Protein AF-A0A956FGB4-F1 (afdb_monomer_lite)

Secondary structure (DSSP, 8-state):
--------------S-SSSS----TT---S--S----------S-PPPPP---------PPP--S---PPPHHHHHHHHHHHTPPPP-GGGS-HHHHHHHB-TTS-B------SS-TT-HHHHHHHHHHHHHT-SSTTT----SHHHHHHHHHHHHHHHHHHHHHHHHHHHHHHHHHHH--HHHHHHHHHHHHHHHHHHHHHHHHTT----TTTTTHHHHHHHHHHHHHHHHHHHHHHS-SSHHHHHHHHHHHHHHHHHHHHHHHHHHHGGGG-S-HHHHHHHHHHHHHHHHHHHHHHHHHHHHHHHHHHHHH--

Foldseek 3Di:
DDDDDDDDDDDDDDPPPPPPDPDDPPPDDDDPPDDDDDDPDDPDPDDPDPPPDDPDPDPPDPDPDDDPDQDPVNVVVVVVVVVDDDDDPVNDDPVVCPVQADPVGDGDDDDDDPDDLQPLVVLLVVLVVVVVVDPDCVVDDDDDSSVVQNVLVVVCVVCLVVLLVVLLVVLLVVLCVVVVDPVLSVLLVVLLVVLLVVLVVVCVVVVPDDHSQASVCSSVLSVLLSVLSSQLSVQLVVFPLDP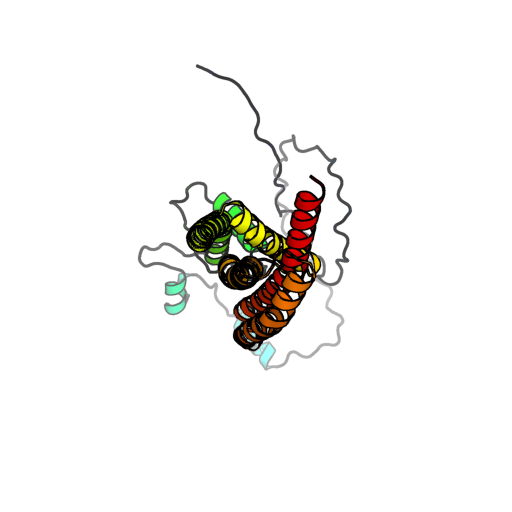VSNVVSCVVCVVVLVVVLVVVLVVLCVQCPDPDPSSVSNSVSSNSSSVSSNVSSSPVSSVVSNVVSVVVVVD

Radius of gyration: 32.83 Å; chains: 1; bounding box: 73×73×95 Å

Structure (mmCIF, N/CA/C/O backbone):
data_AF-A0A956FGB4-F1
#
_entry.id   AF-A0A956FGB4-F1
#
loop_
_atom_site.group_PDB
_atom_site.id
_atom_site.type_symbol
_atom_site.label_atom_id
_atom_site.label_alt_id
_atom_site.label_comp_id
_atom_site.label_asym_id
_atom_site.label_entity_id
_atom_site.label_seq_id
_atom_site.pdbx_PDB_ins_code
_atom_site.Cartn_x
_atom_site.Cartn_y
_atom_site.Cartn_z
_atom_site.occupancy
_atom_site.B_iso_or_equiv
_atom_site.auth_seq_id
_atom_site.auth_comp_id
_atom_site.auth_asym_id
_atom_site.auth_atom_id
_atom_site.pdbx_PDB_model_num
ATOM 1 N N . THR A 1 1 ? 25.769 47.135 -11.298 1.00 28.16 1 THR A N 1
ATOM 2 C CA . THR A 1 1 ? 27.106 47.177 -10.660 1.00 28.16 1 THR A CA 1
ATOM 3 C C . THR A 1 1 ? 26.947 46.842 -9.188 1.00 28.16 1 THR A C 1
ATOM 5 O O . THR A 1 1 ? 25.985 47.306 -8.594 1.00 28.16 1 THR A O 1
ATOM 8 N N . PRO A 1 2 ? 27.775 45.944 -8.640 1.00 39.72 2 PRO A N 1
ATOM 9 C CA . PRO A 1 2 ? 27.442 44.515 -8.645 1.00 39.72 2 PRO A CA 1
ATOM 10 C C . PRO A 1 2 ? 27.430 43.874 -7.245 1.00 39.72 2 PRO A C 1
ATOM 12 O O . PRO A 1 2 ? 28.136 44.317 -6.343 1.00 39.72 2 PRO A O 1
ATOM 15 N N . GLY A 1 3 ? 26.637 42.805 -7.106 1.00 24.75 3 GLY A N 1
ATOM 16 C CA . GLY A 1 3 ? 26.699 41.836 -6.010 1.00 24.75 3 GLY A CA 1
ATOM 17 C C . GLY A 1 3 ? 27.624 40.676 -6.385 1.00 24.75 3 GLY A C 1
ATOM 18 O O . GLY A 1 3 ? 27.664 40.268 -7.545 1.00 24.75 3 GLY A O 1
ATOM 19 N N . GLY A 1 4 ? 28.405 40.208 -5.413 1.00 28.44 4 GLY A N 1
ATOM 20 C CA . GLY A 1 4 ? 29.418 39.171 -5.579 1.00 28.44 4 GLY A CA 1
ATOM 21 C C . GLY A 1 4 ? 28.935 37.763 -5.225 1.00 28.44 4 GLY A C 1
ATOM 22 O O . GLY A 1 4 ? 28.181 37.586 -4.276 1.00 28.44 4 GLY A O 1
ATOM 23 N N . GLY A 1 5 ? 29.433 36.797 -6.000 1.00 26.73 5 GLY A N 1
ATOM 24 C CA . GLY A 1 5 ? 30.215 35.646 -5.530 1.00 26.73 5 GLY A CA 1
ATOM 25 C C . GLY A 1 5 ? 29.569 34.621 -4.593 1.00 26.73 5 GLY A C 1
ATOM 26 O O . GLY A 1 5 ? 29.539 34.818 -3.384 1.00 26.73 5 GLY A O 1
ATOM 27 N N . GLY A 1 6 ? 29.234 33.457 -5.155 1.00 25.30 6 GLY A N 1
ATOM 28 C CA . GLY A 1 6 ? 29.090 32.171 -4.466 1.00 25.30 6 GLY A CA 1
ATOM 29 C C . GLY A 1 6 ? 29.080 31.043 -5.506 1.00 25.30 6 GLY A C 1
ATOM 30 O O . GLY A 1 6 ? 28.296 31.111 -6.443 1.00 25.30 6 GLY A O 1
ATOM 31 N N . ALA A 1 7 ? 30.011 30.096 -5.389 1.00 28.31 7 ALA A N 1
ATOM 32 C CA . ALA A 1 7 ? 30.416 29.089 -6.380 1.00 28.31 7 ALA A CA 1
ATOM 33 C C . ALA A 1 7 ? 29.334 28.050 -6.775 1.00 28.31 7 ALA A C 1
ATOM 35 O O . ALA A 1 7 ? 28.416 27.814 -5.988 1.00 28.31 7 ALA A O 1
ATOM 36 N N . PRO A 1 8 ? 29.463 27.377 -7.940 1.00 30.14 8 PRO A N 1
ATOM 37 C CA . PRO A 1 8 ? 28.711 26.165 -8.255 1.00 30.14 8 PRO A CA 1
ATOM 38 C C . PRO A 1 8 ? 29.371 24.936 -7.604 1.00 30.14 8 PRO A C 1
ATOM 40 O O . PRO A 1 8 ? 30.592 24.799 -7.623 1.00 30.14 8 PRO A O 1
ATOM 43 N N . SER A 1 9 ? 28.567 24.054 -7.007 1.00 30.84 9 SER A N 1
ATOM 44 C CA . SER A 1 9 ? 29.014 22.769 -6.461 1.00 30.84 9 SER A CA 1
ATOM 45 C C . SER A 1 9 ? 29.217 21.756 -7.591 1.00 30.84 9 SER A C 1
ATOM 47 O O . SER A 1 9 ? 28.251 21.360 -8.242 1.00 30.84 9 SER A O 1
ATOM 49 N N . GLU A 1 10 ? 30.470 21.356 -7.802 1.00 27.73 10 GLU A N 1
ATOM 50 C CA . GLU A 1 10 ? 30.897 20.209 -8.609 1.00 27.73 10 GLU A CA 1
ATOM 51 C C . GLU A 1 10 ? 30.348 18.888 -8.050 1.00 27.73 10 GLU A C 1
ATOM 53 O O . GLU A 1 10 ? 30.292 18.701 -6.832 1.00 27.73 10 GLU A O 1
ATOM 58 N N . GLY A 1 11 ? 29.981 17.954 -8.935 1.00 28.11 11 GLY A N 1
ATOM 59 C CA . GLY A 1 11 ? 29.632 16.592 -8.526 1.00 28.11 11 GLY A CA 1
ATOM 60 C C . GLY A 1 11 ? 28.824 15.766 -9.527 1.00 28.11 11 GLY A C 1
ATOM 61 O O . GLY A 1 11 ? 27.862 15.127 -9.121 1.00 28.11 11 GLY A O 1
ATOM 62 N N . ALA A 1 12 ? 29.191 15.754 -10.810 1.00 29.11 12 ALA A N 1
ATOM 63 C CA . ALA A 1 12 ? 28.756 14.714 -11.747 1.00 29.11 12 ALA A CA 1
ATOM 64 C C . ALA A 1 12 ? 29.917 14.408 -12.702 1.00 29.11 12 ALA A C 1
ATOM 66 O O . ALA A 1 12 ? 30.196 15.168 -13.628 1.00 29.11 12 ALA A O 1
ATOM 67 N N . ALA A 1 13 ? 30.656 13.333 -12.420 1.00 34.19 13 ALA A N 1
ATOM 68 C CA . ALA A 1 13 ? 31.697 12.839 -13.313 1.00 34.19 13 ALA A CA 1
ATOM 69 C C . ALA A 1 13 ? 31.044 12.082 -14.489 1.00 34.19 13 ALA A C 1
ATOM 71 O O . 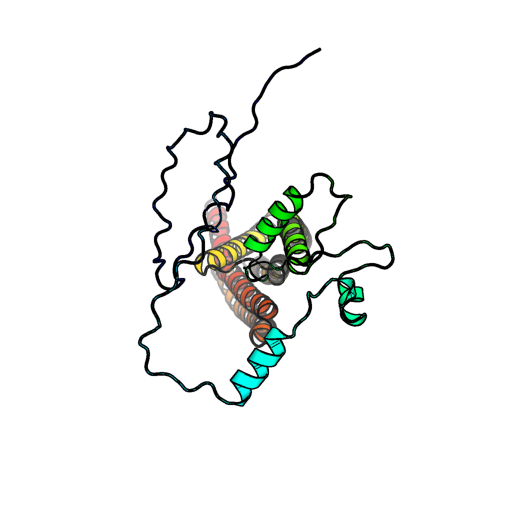ALA A 1 13 ? 30.127 11.291 -14.259 1.00 34.19 13 ALA A O 1
ATOM 72 N N . PRO A 1 14 ? 31.481 12.300 -15.741 1.00 34.62 14 PRO A N 1
ATOM 73 C CA . PRO A 1 14 ? 30.865 11.680 -16.906 1.00 34.62 14 PRO A CA 1
ATOM 74 C C . PRO A 1 14 ? 31.267 10.207 -17.051 1.00 34.62 14 PRO A C 1
ATOM 76 O O . PRO A 1 14 ? 32.426 9.838 -16.846 1.00 34.62 14 PRO A O 1
ATOM 79 N N . ILE A 1 15 ? 30.330 9.384 -17.533 1.00 36.44 15 ILE A N 1
ATOM 80 C CA . ILE A 1 15 ? 30.595 8.071 -18.138 1.00 36.44 15 ILE A CA 1
ATOM 81 C C . ILE A 1 15 ? 31.380 8.312 -19.437 1.00 36.44 15 ILE A C 1
ATOM 83 O O . ILE A 1 15 ? 30.837 8.310 -20.537 1.00 36.44 15 ILE A O 1
ATOM 87 N N . LYS A 1 16 ? 32.675 8.603 -19.310 1.00 33.62 16 LYS A N 1
ATOM 88 C CA . LYS A 1 16 ? 33.602 8.713 -20.445 1.00 33.62 16 LYS A CA 1
ATOM 89 C C . LYS A 1 16 ? 34.800 7.769 -20.334 1.00 33.62 16 LYS A C 1
ATOM 91 O O . LYS A 1 16 ? 35.634 7.760 -21.225 1.00 33.62 16 LYS A O 1
ATOM 96 N N . ALA A 1 17 ? 34.862 6.944 -19.287 1.00 31.05 17 ALA A N 1
ATOM 97 C CA . ALA A 1 17 ? 35.971 6.012 -19.063 1.00 31.05 17 ALA A CA 1
ATOM 98 C C . ALA A 1 17 ? 35.675 4.548 -19.449 1.00 31.05 17 ALA A C 1
ATOM 100 O O . ALA A 1 17 ? 36.590 3.736 -19.438 1.00 31.05 17 ALA A O 1
ATOM 101 N N . ALA A 1 18 ? 34.441 4.188 -19.824 1.00 30.67 18 ALA A N 1
ATOM 102 C CA . ALA A 1 18 ? 34.094 2.794 -20.146 1.00 30.67 18 ALA A CA 1
ATOM 103 C C . ALA A 1 18 ? 34.046 2.473 -21.655 1.00 30.67 18 ALA A C 1
ATOM 105 O O . ALA A 1 18 ? 33.767 1.338 -22.021 1.00 30.67 18 ALA A O 1
ATOM 106 N N . ALA A 1 19 ? 34.302 3.447 -22.537 1.00 32.84 19 ALA A N 1
ATOM 107 C CA . ALA A 1 19 ? 34.159 3.268 -23.988 1.00 32.84 19 ALA A CA 1
ATOM 108 C C . ALA A 1 19 ? 35.489 3.096 -24.753 1.00 32.84 19 ALA A C 1
ATOM 110 O O . ALA A 1 19 ? 35.454 2.925 -25.967 1.00 32.84 19 ALA A O 1
ATOM 111 N N . GLU A 1 20 ? 36.646 3.121 -24.077 1.00 35.22 20 GLU A N 1
ATOM 112 C CA . GLU A 1 20 ? 37.968 3.022 -24.734 1.00 35.22 20 GLU A CA 1
ATOM 113 C C . GLU A 1 20 ? 38.814 1.798 -24.331 1.00 35.22 20 GLU A C 1
ATOM 115 O O . GLU A 1 20 ? 39.942 1.660 -24.796 1.00 35.22 20 GLU A O 1
ATOM 120 N N . ALA A 1 21 ? 38.282 0.858 -23.546 1.00 32.72 21 ALA A N 1
ATOM 121 C CA . ALA A 1 21 ? 38.947 -0.424 -23.308 1.00 32.72 21 ALA A CA 1
ATOM 122 C C . ALA A 1 21 ? 38.317 -1.501 -24.200 1.00 32.72 21 ALA A C 1
ATOM 124 O O . ALA A 1 21 ? 37.231 -2.003 -23.922 1.00 32.72 21 ALA A O 1
ATOM 125 N N . GLY A 1 22 ? 38.993 -1.834 -25.299 1.00 36.53 22 GLY A N 1
ATOM 126 C CA . GLY A 1 22 ? 38.674 -2.989 -26.137 1.00 36.53 22 GLY A CA 1
ATOM 127 C C . GLY A 1 22 ? 39.058 -4.307 -25.464 1.00 36.53 22 GLY A C 1
ATOM 128 O O . GLY A 1 22 ? 39.858 -5.049 -26.026 1.00 36.53 22 GLY A O 1
ATOM 129 N N . ASP A 1 23 ? 38.507 -4.580 -24.281 1.00 32.09 23 ASP A N 1
ATOM 130 C CA . ASP A 1 23 ? 38.743 -5.818 -23.540 1.00 32.09 23 ASP A CA 1
ATOM 131 C C . ASP A 1 23 ? 37.501 -6.723 -23.531 1.00 32.09 23 ASP A C 1
ATOM 133 O O . ASP A 1 23 ? 36.357 -6.285 -23.402 1.00 32.09 23 ASP A O 1
ATOM 137 N N . ASP A 1 24 ? 37.777 -8.012 -23.715 1.00 31.22 24 ASP A N 1
ATOM 138 C CA . ASP A 1 24 ? 36.862 -9.150 -23.801 1.00 31.22 24 ASP A CA 1
ATOM 139 C C . ASP A 1 24 ? 35.787 -9.147 -22.681 1.00 31.22 24 ASP A C 1
ATOM 141 O O . ASP A 1 24 ? 36.133 -9.130 -21.492 1.00 31.22 24 ASP A O 1
ATOM 145 N N . PRO A 1 25 ? 34.476 -9.206 -23.010 1.00 34.72 25 PRO A N 1
ATOM 146 C CA . PRO A 1 25 ? 33.383 -9.108 -22.036 1.00 34.72 25 PRO A CA 1
ATOM 147 C C . PRO A 1 25 ? 33.288 -10.283 -21.042 1.00 34.72 25 PRO A C 1
ATOM 149 O O . PRO A 1 25 ? 32.389 -10.295 -20.202 1.00 34.72 25 PRO A O 1
ATOM 152 N N . ALA A 1 26 ? 34.189 -11.267 -21.100 1.00 34.56 26 ALA A N 1
ATOM 153 C CA . ALA A 1 26 ? 34.218 -12.402 -20.178 1.00 34.56 26 ALA A CA 1
ATOM 154 C C . ALA A 1 26 ? 35.111 -12.215 -18.927 1.00 34.56 26 ALA A C 1
ATOM 156 O O . ALA A 1 26 ? 35.143 -13.116 -18.088 1.00 34.56 26 ALA A O 1
ATOM 157 N N . ALA A 1 27 ? 35.830 -11.092 -18.772 1.00 32.53 27 ALA A N 1
ATOM 158 C CA . ALA A 1 27 ? 36.871 -10.953 -17.739 1.00 32.53 27 ALA A CA 1
ATOM 159 C C . ALA A 1 27 ? 36.628 -9.906 -16.628 1.00 32.53 27 ALA A C 1
ATOM 161 O O . ALA A 1 27 ? 37.485 -9.753 -15.756 1.00 32.53 27 ALA A O 1
ATOM 162 N N . LEU A 1 28 ? 35.493 -9.202 -16.595 1.00 37.16 28 LEU A N 1
ATOM 163 C CA . LEU A 1 28 ? 35.224 -8.210 -15.543 1.00 37.16 28 LEU A CA 1
ATOM 164 C C . LEU A 1 28 ? 34.508 -8.852 -14.347 1.00 37.16 28 LEU A C 1
ATOM 166 O O . LEU A 1 28 ? 33.304 -9.095 -14.376 1.00 37.16 28 LEU A O 1
ATOM 170 N N . GLY A 1 29 ? 35.286 -9.154 -13.306 1.00 34.50 29 GLY A N 1
ATOM 171 C CA . GLY A 1 29 ? 34.789 -9.566 -11.994 1.00 34.50 29 GLY A CA 1
ATOM 172 C C . GLY A 1 29 ? 34.181 -8.406 -11.195 1.00 34.50 29 GLY A C 1
ATOM 173 O O . GLY A 1 29 ? 34.519 -7.242 -11.404 1.00 34.50 29 GLY A O 1
ATOM 174 N N . ASP A 1 30 ? 33.288 -8.761 -10.272 1.00 37.88 30 ASP A N 1
ATOM 175 C CA . ASP A 1 30 ? 32.526 -7.870 -9.389 1.00 37.88 30 ASP A CA 1
ATOM 176 C C . ASP A 1 30 ? 33.414 -7.145 -8.355 1.00 37.88 30 ASP A C 1
ATOM 178 O O . ASP A 1 30 ? 33.501 -7.580 -7.208 1.00 37.88 30 ASP A O 1
ATOM 182 N N . ASP A 1 31 ? 34.063 -6.035 -8.714 1.00 32.78 31 ASP A N 1
ATOM 183 C CA . ASP A 1 31 ? 34.743 -5.190 -7.719 1.00 32.78 31 ASP A CA 1
ATOM 184 C C . ASP A 1 31 ? 34.519 -3.696 -8.005 1.00 32.78 31 ASP A C 1
ATOM 186 O O . ASP A 1 31 ? 35.322 -3.017 -8.643 1.00 32.78 31 ASP A O 1
ATOM 190 N N . TRP A 1 32 ? 33.364 -3.192 -7.559 1.00 43.78 32 TRP A N 1
ATOM 191 C CA . TRP A 1 32 ? 32.964 -1.779 -7.649 1.00 43.78 32 TRP A CA 1
ATOM 192 C C . TRP A 1 32 ? 33.128 -1.019 -6.316 1.00 43.78 32 TRP A C 1
ATOM 194 O O . TRP A 1 32 ? 32.727 0.139 -6.219 1.00 43.78 32 TRP A O 1
ATOM 204 N N . ASP A 1 33 ? 33.732 -1.629 -5.290 1.00 34.97 33 ASP A N 1
ATOM 205 C CA . ASP A 1 33 ? 33.687 -1.124 -3.907 1.00 34.97 33 ASP A CA 1
ATOM 206 C C . ASP A 1 33 ? 34.909 -0.277 -3.468 1.00 34.97 33 ASP A C 1
ATOM 208 O O . ASP A 1 33 ? 35.035 0.040 -2.284 1.00 34.97 33 ASP A O 1
ATOM 212 N N . GLN A 1 34 ? 35.826 0.114 -4.369 1.00 33.25 34 GLN A N 1
ATOM 213 C CA . GLN A 1 34 ? 37.167 0.586 -3.958 1.00 33.25 34 GLN A CA 1
ATOM 214 C C . GLN A 1 34 ? 37.732 1.864 -4.616 1.00 33.25 34 GLN A C 1
ATOM 216 O O . GLN A 1 34 ? 38.945 1.987 -4.757 1.00 33.25 34 GLN A O 1
ATOM 221 N N . TRP A 1 35 ? 36.912 2.861 -4.963 1.00 36.19 35 TRP A N 1
ATOM 222 C CA . TRP A 1 35 ? 37.441 4.149 -5.452 1.00 36.19 35 TRP A CA 1
ATOM 223 C C . TRP A 1 35 ? 37.422 5.256 -4.377 1.00 36.19 35 TRP A C 1
ATOM 225 O O . TRP A 1 35 ? 36.346 5.673 -3.942 1.00 36.19 35 TRP A O 1
ATOM 235 N N . ASP A 1 36 ? 38.603 5.741 -3.952 1.00 36.12 36 ASP A N 1
ATOM 236 C CA . ASP A 1 36 ? 38.790 6.889 -3.052 1.00 36.12 36 ASP A CA 1
ATOM 237 C C . ASP A 1 36 ? 39.276 8.141 -3.818 1.00 36.12 36 ASP A C 1
ATOM 239 O O . ASP A 1 36 ? 40.298 8.168 -4.494 1.00 36.12 36 ASP A O 1
ATOM 243 N N . GLY A 1 37 ? 38.468 9.202 -3.785 1.00 39.12 37 GLY A N 1
ATOM 244 C CA . GLY A 1 37 ? 38.592 10.356 -4.682 1.00 39.12 37 GLY A CA 1
ATOM 245 C C . GLY A 1 37 ? 39.727 11.334 -4.365 1.00 39.12 37 GLY A C 1
ATOM 246 O O . GLY A 1 37 ? 39.453 12.459 -3.954 1.00 39.12 37 GLY A O 1
ATOM 247 N N . SER A 1 38 ? 40.983 10.964 -4.607 1.00 32.47 38 SER A N 1
ATOM 248 C CA . SER A 1 38 ? 42.103 11.912 -4.580 1.00 32.47 38 SER A CA 1
ATOM 249 C C . SER A 1 38 ? 43.021 11.752 -5.788 1.00 32.47 38 SER A C 1
ATOM 251 O O . SER A 1 38 ? 44.012 11.043 -5.700 1.00 32.47 38 SER A O 1
ATOM 253 N N . ASP A 1 39 ? 42.707 12.444 -6.883 1.00 34.00 39 ASP A N 1
ATOM 254 C CA . ASP A 1 39 ? 43.678 12.821 -7.919 1.00 34.00 39 ASP A CA 1
ATOM 255 C C . ASP A 1 39 ? 43.208 14.125 -8.595 1.00 34.00 39 ASP A C 1
ATOM 257 O O . ASP A 1 39 ? 42.552 14.138 -9.637 1.00 34.00 39 ASP A O 1
ATOM 261 N N . ASP A 1 40 ? 43.527 15.244 -7.938 1.00 37.22 40 ASP A N 1
ATOM 262 C CA . ASP A 1 40 ? 43.436 16.605 -8.472 1.00 37.22 40 ASP A CA 1
ATOM 263 C C . ASP A 1 40 ? 44.658 16.890 -9.363 1.00 37.22 40 ASP A C 1
ATOM 265 O O . ASP A 1 40 ? 45.694 17.338 -8.870 1.00 37.22 40 ASP A O 1
ATOM 269 N N . ASP A 1 41 ? 44.556 16.676 -10.679 1.00 33.91 41 ASP A N 1
ATOM 270 C CA . ASP A 1 41 ? 45.463 17.334 -11.635 1.00 33.91 41 ASP A CA 1
ATOM 271 C C . ASP A 1 41 ? 44.814 17.527 -13.020 1.00 33.91 41 ASP A C 1
ATOM 273 O O . ASP A 1 41 ? 45.003 16.753 -13.962 1.00 33.91 41 ASP A O 1
ATOM 277 N N . ALA A 1 42 ? 43.985 18.569 -13.151 1.00 36.34 42 ALA A N 1
ATOM 278 C CA . ALA A 1 42 ? 43.290 18.903 -14.401 1.00 36.34 42 ALA A CA 1
ATOM 279 C C . ALA A 1 42 ? 43.333 20.403 -14.758 1.00 36.34 42 ALA A C 1
ATOM 281 O O . ALA A 1 42 ? 42.376 20.943 -15.311 1.00 36.34 42 ALA A O 1
ATOM 282 N N . THR A 1 43 ? 44.445 21.101 -14.490 1.00 35.28 43 THR A N 1
ATOM 283 C CA . THR A 1 43 ? 44.636 22.508 -14.919 1.00 35.28 43 THR A CA 1
ATOM 284 C C . THR A 1 43 ? 45.890 22.729 -15.768 1.00 35.28 43 THR A C 1
ATOM 286 O O . THR A 1 43 ? 46.712 23.602 -15.498 1.00 35.28 43 THR A O 1
ATOM 289 N N . ALA A 1 44 ? 46.000 21.994 -16.877 1.00 31.34 44 ALA A N 1
ATOM 290 C CA . ALA A 1 44 ? 46.911 22.339 -17.969 1.00 31.34 44 ALA A CA 1
ATOM 291 C C . ALA A 1 44 ? 46.218 22.166 -19.336 1.00 31.34 44 ALA A C 1
ATOM 293 O O . ALA A 1 44 ? 45.528 21.163 -19.540 1.00 31.34 44 ALA A O 1
ATOM 294 N N . PRO A 1 45 ? 46.379 23.107 -20.289 1.00 31.31 45 PRO A N 1
ATOM 295 C CA . PRO A 1 45 ? 45.876 22.928 -21.645 1.00 31.31 45 PRO A CA 1
ATOM 296 C C . PRO A 1 45 ? 46.667 21.798 -22.314 1.00 31.31 45 PRO A C 1
ATOM 298 O O . PRO A 1 45 ? 47.856 21.944 -22.593 1.00 31.31 45 PRO A O 1
ATOM 301 N N . ARG A 1 46 ? 46.019 20.650 -22.535 1.00 36.94 46 ARG A N 1
ATOM 302 C CA . ARG A 1 46 ? 46.607 19.541 -23.293 1.00 36.94 46 ARG A CA 1
ATOM 303 C C . ARG A 1 46 ? 46.720 19.967 -24.757 1.00 36.94 46 ARG A C 1
ATOM 305 O O . ARG A 1 46 ? 45.712 20.281 -25.387 1.00 36.94 46 ARG A O 1
ATOM 312 N N . GLU A 1 47 ? 47.949 20.021 -25.267 1.00 33.53 47 GLU A N 1
ATOM 313 C CA . GLU A 1 47 ? 48.219 20.193 -26.697 1.00 33.53 47 GLU A CA 1
ATOM 314 C C . GLU A 1 47 ? 47.461 19.124 -27.503 1.00 33.53 47 GLU A C 1
ATOM 316 O O . GLU A 1 47 ? 47.297 18.000 -27.013 1.00 33.53 47 GLU A O 1
ATOM 321 N N . PRO A 1 48 ? 46.986 19.434 -28.725 1.00 35.22 48 PRO A N 1
ATOM 322 C CA . PRO A 1 48 ? 46.419 18.411 -29.586 1.00 35.22 48 PRO A CA 1
ATOM 323 C C . PRO A 1 48 ? 47.499 17.358 -29.839 1.00 35.22 48 PRO A C 1
ATOM 325 O O . PRO A 1 48 ? 48.585 17.676 -30.328 1.00 35.22 48 PRO A O 1
ATOM 328 N N . ALA A 1 49 ? 47.205 16.113 -29.463 1.00 34.66 49 ALA A N 1
ATOM 329 C CA . ALA A 1 49 ? 48.065 14.985 -29.777 1.00 34.66 49 ALA A CA 1
ATOM 330 C C . ALA A 1 49 ? 48.360 14.995 -31.288 1.00 34.66 49 ALA A C 1
ATOM 332 O O . ALA A 1 49 ? 47.447 15.281 -32.073 1.00 34.66 49 ALA A O 1
ATOM 333 N N . PRO A 1 50 ? 49.608 14.726 -31.715 1.00 34.28 50 PRO A N 1
ATOM 334 C CA . PRO A 1 50 ? 49.904 14.617 -33.133 1.00 34.28 50 PRO A CA 1
ATOM 335 C C . PRO A 1 50 ? 48.974 13.561 -33.724 1.00 34.28 50 PRO A C 1
ATOM 337 O O . PRO A 1 50 ? 48.795 12.502 -33.125 1.00 34.28 50 PRO A O 1
ATOM 340 N N . GLU A 1 51 ? 48.362 13.890 -34.862 1.00 44.78 51 GLU A N 1
ATOM 341 C CA . GLU A 1 51 ? 47.507 13.000 -35.640 1.00 44.78 51 GLU A CA 1
ATOM 342 C C . GLU A 1 51 ? 48.241 11.669 -35.811 1.00 44.78 51 GLU A C 1
ATOM 344 O O . GLU A 1 51 ? 49.215 11.562 -36.562 1.00 44.78 51 GLU A O 1
ATOM 349 N N . ALA A 1 52 ? 47.848 10.680 -35.006 1.00 37.16 52 ALA A N 1
ATOM 350 C CA . ALA A 1 52 ? 48.399 9.348 -35.084 1.00 37.16 52 ALA A CA 1
ATOM 351 C C . ALA A 1 52 ? 47.966 8.817 -36.444 1.00 37.16 52 ALA A C 1
ATOM 353 O O . ALA A 1 52 ? 46.800 8.478 -36.645 1.00 37.16 52 ALA A O 1
ATOM 354 N N . ALA A 1 53 ? 48.902 8.823 -37.394 1.00 39.38 53 ALA A N 1
ATOM 355 C CA . ALA A 1 53 ? 48.750 8.112 -38.644 1.00 39.38 53 ALA A CA 1
ATOM 356 C C . ALA A 1 53 ? 48.222 6.718 -38.299 1.00 39.38 53 ALA A C 1
ATOM 358 O O . ALA A 1 53 ? 48.835 6.013 -37.489 1.00 39.38 53 ALA A O 1
ATOM 359 N N . ALA A 1 54 ? 47.058 6.371 -38.855 1.00 38.38 54 ALA A N 1
ATOM 360 C CA . ALA A 1 54 ? 46.508 5.032 -38.734 1.00 38.38 54 ALA A CA 1
ATOM 361 C C . ALA A 1 54 ? 47.649 4.039 -39.004 1.00 38.38 54 ALA A C 1
ATOM 363 O O . ALA A 1 54 ? 48.371 4.235 -39.990 1.00 38.38 54 ALA A O 1
ATOM 364 N N . PRO A 1 55 ? 47.882 3.046 -38.128 1.00 39.81 55 PRO A N 1
ATOM 365 C CA . PRO A 1 55 ? 48.950 2.092 -38.362 1.00 39.81 55 PRO A CA 1
ATOM 366 C C . PRO A 1 55 ? 48.724 1.483 -39.745 1.00 39.81 55 PRO A C 1
ATOM 368 O O . PRO A 1 55 ? 47.631 0.989 -40.034 1.00 39.81 55 PRO A O 1
ATOM 371 N N . GLU A 1 56 ? 49.731 1.583 -40.621 1.00 42.03 56 GLU A N 1
ATOM 372 C CA . GLU A 1 56 ? 49.712 0.845 -41.881 1.00 42.03 56 GLU A CA 1
ATOM 373 C C . GLU A 1 56 ? 49.383 -0.614 -41.551 1.00 42.03 56 GLU A C 1
ATOM 375 O O . GLU A 1 56 ? 49.901 -1.126 -40.552 1.00 42.03 56 GLU A O 1
ATOM 380 N N . PRO A 1 57 ? 48.507 -1.281 -42.322 1.00 40.72 57 PRO A N 1
ATOM 381 C CA . PRO A 1 57 ? 48.108 -2.641 -42.012 1.00 40.72 57 PRO A CA 1
ATOM 382 C C . PRO A 1 57 ? 49.354 -3.523 -42.032 1.00 40.72 57 PRO A C 1
ATOM 384 O O . PRO A 1 57 ? 49.887 -3.861 -43.090 1.00 40.72 57 PRO A O 1
ATOM 387 N N . THR A 1 58 ? 49.844 -3.869 -40.842 1.00 37.84 58 THR A N 1
ATOM 388 C CA . THR A 1 58 ? 50.916 -4.838 -40.664 1.00 37.84 58 THR A CA 1
ATOM 389 C C . THR A 1 58 ? 50.456 -6.117 -41.358 1.00 37.84 58 THR A C 1
ATOM 391 O O . THR A 1 58 ? 49.353 -6.576 -41.046 1.00 37.84 58 THR A O 1
ATOM 394 N N . PRO A 1 59 ? 51.230 -6.698 -42.295 1.00 41.09 59 PRO A N 1
ATOM 395 C CA . PRO A 1 59 ? 50.848 -7.947 -42.932 1.00 41.09 59 PRO A CA 1
ATOM 396 C C . PRO A 1 59 ? 50.702 -8.993 -41.832 1.00 41.09 59 PRO A C 1
ATOM 398 O O . PRO A 1 59 ? 51.688 -9.419 -41.232 1.00 41.09 59 PRO A O 1
ATOM 401 N N . THR A 1 60 ? 49.460 -9.330 -41.500 1.00 44.22 60 THR A N 1
ATOM 402 C CA . THR A 1 60 ? 49.150 -10.361 -40.521 1.00 44.22 60 THR A CA 1
ATOM 403 C C . THR A 1 60 ? 49.758 -11.655 -41.048 1.00 44.22 60 THR A C 1
ATOM 405 O O . THR A 1 60 ? 49.562 -11.993 -42.218 1.00 44.22 60 THR A O 1
ATOM 408 N N . GLU A 1 61 ? 50.555 -12.340 -40.222 1.00 44.88 61 GLU A N 1
ATOM 409 C CA . GLU A 1 61 ? 51.066 -13.671 -40.552 1.00 44.88 61 GLU A CA 1
ATOM 410 C C . GLU A 1 61 ? 49.912 -14.545 -41.071 1.00 44.88 61 GLU A C 1
ATOM 412 O O . GLU A 1 61 ? 48.809 -14.483 -40.518 1.00 44.88 61 GLU A O 1
ATOM 417 N N . PRO A 1 62 ? 50.123 -15.336 -42.139 1.00 43.47 62 PRO A N 1
ATOM 418 C CA . PRO A 1 62 ? 49.071 -16.180 -42.675 1.00 43.47 62 PRO A CA 1
ATOM 419 C C . PRO A 1 62 ? 48.611 -17.130 -41.572 1.00 43.47 62 PRO A C 1
ATOM 421 O O . PRO A 1 62 ? 49.410 -17.898 -41.036 1.00 43.47 62 PRO A O 1
ATOM 424 N N . ALA A 1 63 ? 47.327 -17.038 -41.226 1.00 45.69 63 ALA A N 1
ATOM 425 C CA . ALA A 1 63 ? 46.692 -17.861 -40.216 1.00 45.69 63 ALA A CA 1
ATOM 426 C C . ALA A 1 63 ? 46.988 -19.339 -40.499 1.00 45.69 63 ALA A C 1
ATOM 428 O O . ALA A 1 63 ? 46.466 -19.930 -41.442 1.00 45.69 63 ALA A O 1
ATOM 429 N N . THR A 1 64 ? 47.841 -19.950 -39.680 1.00 44.38 64 THR A N 1
ATOM 430 C CA . THR A 1 64 ? 48.024 -21.400 -39.642 1.00 44.38 64 THR A CA 1
ATOM 431 C C . THR A 1 64 ? 46.874 -22.002 -38.839 1.00 44.38 64 THR A C 1
ATOM 433 O O . THR A 1 64 ? 47.058 -22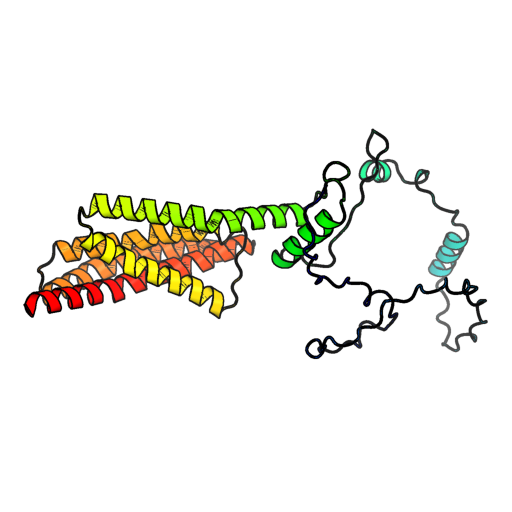.458 -37.714 1.00 44.38 64 THR A O 1
ATOM 436 N N . GLY A 1 65 ? 45.671 -21.928 -39.400 1.00 44.75 65 GLY A N 1
ATOM 437 C CA . GLY A 1 65 ? 44.513 -22.724 -39.013 1.00 44.75 65 GLY A CA 1
ATOM 438 C C . GLY A 1 65 ? 44.184 -23.645 -40.179 1.00 44.75 65 GLY A C 1
ATOM 439 O O . GLY A 1 65 ? 44.261 -23.226 -41.332 1.00 44.75 65 GLY A O 1
ATOM 440 N N . GLU A 1 66 ? 43.898 -24.912 -39.898 1.00 48.00 66 GLU A N 1
ATOM 441 C CA . GLU A 1 66 ? 43.422 -25.877 -40.888 1.00 48.00 66 GLU A CA 1
ATOM 442 C C . GLU A 1 66 ? 42.251 -25.251 -41.662 1.00 48.00 66 GLU A C 1
ATOM 444 O O . GLU A 1 66 ? 41.242 -24.880 -41.069 1.00 48.00 66 GLU A O 1
ATOM 449 N N . GLY A 1 67 ? 42.440 -25.025 -42.965 1.00 48.25 67 GLY A N 1
ATOM 450 C CA . GLY A 1 67 ? 41.512 -24.251 -43.782 1.00 48.25 67 GLY A CA 1
ATOM 451 C C . GLY A 1 67 ? 40.161 -24.944 -43.888 1.00 48.25 67 GLY A C 1
ATOM 452 O O . GLY A 1 67 ? 40.021 -25.907 -44.640 1.00 48.25 67 GLY A O 1
ATOM 453 N N . GLU A 1 68 ? 39.168 -24.432 -43.165 1.00 58.19 68 GLU A N 1
ATOM 454 C CA . GLU A 1 68 ? 37.772 -24.581 -43.560 1.00 58.19 68 GLU A CA 1
ATOM 455 C C . GLU A 1 68 ? 37.666 -23.987 -44.971 1.00 58.19 68 GLU A C 1
ATOM 457 O O . GLU A 1 68 ? 37.785 -22.776 -45.166 1.00 58.19 68 GLU A O 1
ATOM 462 N N . GLU A 1 69 ? 37.580 -24.856 -45.984 1.00 64.25 69 GLU A N 1
ATOM 463 C CA . GLU A 1 69 ? 37.343 -24.427 -47.359 1.00 64.25 69 GLU A CA 1
ATOM 464 C C . GLU A 1 69 ? 36.058 -23.599 -47.357 1.00 64.25 69 GLU A C 1
ATOM 466 O O . GLU A 1 69 ? 35.001 -24.111 -46.984 1.00 64.25 69 GLU A O 1
ATOM 471 N N . LEU A 1 70 ? 36.152 -22.320 -47.743 1.00 63.91 70 LEU A N 1
ATOM 472 C CA . LEU A 1 70 ? 34.972 -21.475 -47.886 1.00 63.91 70 LEU A CA 1
ATOM 473 C C . LEU A 1 70 ? 33.950 -22.210 -48.753 1.00 63.91 70 LEU A C 1
ATOM 475 O O . LEU A 1 70 ? 34.251 -22.593 -49.891 1.00 63.91 70 LEU A O 1
ATOM 479 N N . SER A 1 71 ? 32.744 -22.397 -48.213 1.00 79.69 71 SER A N 1
ATOM 480 C CA . SER A 1 71 ? 31.630 -22.930 -48.984 1.00 79.69 71 SER A CA 1
ATOM 481 C C . SER A 1 71 ? 31.453 -22.075 -50.236 1.00 79.69 71 SER A C 1
ATOM 483 O O . SER A 1 71 ? 31.635 -20.857 -50.202 1.00 79.69 71 SER A O 1
ATOM 485 N N . LYS A 1 72 ? 31.086 -22.697 -51.361 1.00 77.69 72 LYS A N 1
ATOM 486 C CA . LYS A 1 72 ? 30.825 -21.958 -52.607 1.00 77.69 72 LYS A CA 1
ATOM 487 C C . LYS A 1 72 ? 29.810 -20.833 -52.408 1.00 77.69 72 LYS A C 1
ATOM 489 O O . LYS A 1 72 ? 29.969 -19.785 -53.015 1.00 77.69 72 LYS A O 1
ATOM 494 N N . GLU A 1 73 ? 28.822 -21.049 -51.544 1.00 79.62 73 GLU A N 1
ATOM 495 C CA . GLU A 1 73 ? 27.807 -20.047 -51.208 1.00 79.62 73 GLU A CA 1
ATOM 496 C C . GLU A 1 73 ? 28.415 -18.847 -50.465 1.00 79.62 73 GLU A C 1
ATOM 498 O O . GLU A 1 73 ? 28.123 -17.705 -50.810 1.00 79.62 73 GLU A O 1
ATOM 503 N N . ASP A 1 74 ? 29.329 -19.084 -49.521 1.00 80.62 74 ASP A N 1
ATOM 504 C CA . ASP A 1 74 ? 30.015 -18.013 -48.787 1.00 80.62 74 ASP A CA 1
ATOM 505 C C . ASP A 1 74 ? 30.983 -17.244 -49.697 1.00 80.62 74 ASP A C 1
ATOM 507 O O . ASP A 1 74 ? 31.096 -16.023 -49.610 1.00 80.62 74 ASP A O 1
ATOM 511 N N . ALA A 1 75 ? 31.663 -17.945 -50.612 1.00 80.94 75 ALA A N 1
ATOM 512 C CA . ALA A 1 75 ? 32.548 -17.328 -51.597 1.00 80.94 75 ALA A CA 1
ATOM 513 C C . ALA A 1 75 ? 31.777 -16.464 -52.613 1.00 80.94 75 ALA A C 1
ATOM 515 O O . ALA A 1 75 ? 32.250 -15.388 -52.980 1.00 80.94 75 ALA A O 1
ATOM 516 N N . GLU A 1 76 ? 30.594 -16.908 -53.049 1.00 82.38 76 GLU A N 1
ATOM 517 C CA . GLU A 1 76 ? 29.701 -16.127 -53.914 1.00 82.38 76 GLU A CA 1
ATOM 518 C C . GLU A 1 76 ? 29.166 -14.885 -53.190 1.00 82.38 76 GLU A C 1
ATOM 520 O O . GLU A 1 76 ? 29.237 -13.787 -53.741 1.00 82.38 76 GLU A O 1
ATOM 525 N N . LEU A 1 77 ? 28.734 -15.023 -51.933 1.00 81.56 77 LEU A N 1
ATOM 526 C CA . LEU A 1 77 ? 28.248 -13.904 -51.123 1.00 81.56 77 LEU A CA 1
ATOM 527 C C . LEU A 1 77 ? 29.349 -12.870 -50.843 1.00 81.56 77 LEU A C 1
ATOM 529 O O . LEU A 1 77 ? 29.105 -11.668 -50.905 1.00 81.56 77 LEU A O 1
ATOM 533 N N . LEU A 1 78 ? 30.584 -13.312 -50.593 1.00 79.81 78 LEU A N 1
ATOM 534 C CA . LEU A 1 78 ? 31.719 -12.403 -50.424 1.00 79.81 78 LEU A CA 1
ATOM 535 C C . LEU A 1 78 ? 32.059 -11.655 -51.714 1.00 79.81 78 LEU A C 1
ATOM 537 O O . LEU A 1 78 ? 32.327 -10.456 -51.658 1.00 79.81 78 LEU A O 1
ATOM 541 N N . LEU A 1 79 ? 32.034 -12.327 -52.870 1.00 83.44 79 LEU A N 1
ATOM 542 C CA . LEU A 1 79 ? 32.222 -11.663 -54.163 1.00 83.44 79 LEU A CA 1
ATOM 543 C C . LEU A 1 79 ? 31.127 -10.617 -54.418 1.00 83.44 79 LEU A C 1
ATOM 545 O O . LEU A 1 79 ? 31.442 -9.522 -54.876 1.00 83.44 79 LEU A O 1
ATOM 549 N N . GLU A 1 80 ? 29.880 -10.906 -54.043 1.00 81.12 80 GLU A N 1
ATOM 550 C CA . GLU A 1 80 ? 28.765 -9.955 -54.122 1.00 81.12 80 GLU A CA 1
ATOM 551 C C . GLU A 1 80 ? 28.961 -8.756 -53.172 1.00 81.12 80 GLU A C 1
ATOM 553 O O . GLU A 1 80 ? 28.743 -7.606 -53.555 1.00 81.12 80 GLU A O 1
ATOM 558 N N . MET A 1 81 ? 29.473 -8.985 -51.957 1.00 77.31 81 MET A N 1
ATOM 559 C CA . MET A 1 81 ? 29.832 -7.911 -51.021 1.00 77.31 81 MET A CA 1
ATOM 560 C C . MET A 1 81 ? 30.978 -7.025 -51.536 1.00 77.31 81 MET A C 1
ATOM 562 O O . MET A 1 81 ? 30.990 -5.830 -51.244 1.00 77.31 81 MET A O 1
ATOM 566 N N . PHE A 1 82 ? 31.921 -7.569 -52.317 1.00 78.94 82 PHE A N 1
ATOM 567 C CA . PHE A 1 82 ? 32.996 -6.790 -52.951 1.00 78.94 82 PHE A CA 1
ATOM 568 C C . PHE A 1 82 ? 32.503 -5.884 -54.091 1.00 78.94 82 PHE A C 1
ATOM 570 O O . PHE A 1 82 ? 33.175 -4.905 -54.420 1.00 78.94 82 PHE A O 1
ATOM 577 N N . GLU A 1 83 ? 31.341 -6.175 -54.681 1.00 82.81 83 GLU A N 1
ATOM 578 C CA . GLU A 1 83 ? 30.711 -5.338 -55.713 1.00 82.81 83 GLU A CA 1
ATOM 579 C C . GLU A 1 83 ? 29.828 -4.219 -55.131 1.00 82.81 83 GLU A C 1
ATOM 581 O O . GLU A 1 83 ? 29.374 -3.331 -55.867 1.00 82.81 83 GLU A O 1
ATOM 586 N N . ALA A 1 84 ? 29.606 -4.222 -53.812 1.00 79.50 84 ALA A N 1
ATOM 587 C CA . ALA A 1 84 ? 28.757 -3.252 -53.137 1.00 79.50 84 ALA A CA 1
ATOM 588 C C . ALA A 1 84 ? 29.264 -1.812 -53.335 1.00 79.50 84 ALA A C 1
ATOM 590 O O . ALA A 1 84 ? 30.415 -1.473 -53.055 1.00 79.50 84 ALA A O 1
ATOM 591 N N . GLN A 1 85 ? 28.376 -0.944 -53.819 1.00 75.94 85 GLN A N 1
ATOM 592 C CA . GLN A 1 85 ? 28.648 0.484 -53.970 1.00 75.94 85 GLN A CA 1
ATOM 593 C C . GLN A 1 85 ? 28.459 1.220 -52.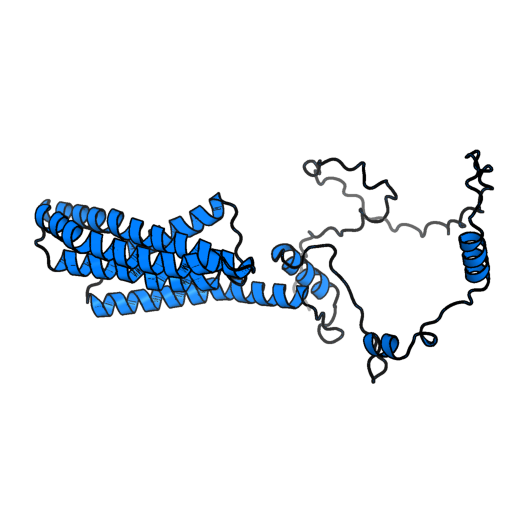632 1.00 75.94 85 GLN A C 1
ATOM 595 O O . GLN A 1 85 ? 27.707 0.745 -51.776 1.00 75.94 85 GLN A O 1
ATOM 600 N N . PRO A 1 86 ? 29.099 2.391 -52.438 1.00 75.94 86 PRO A N 1
ATOM 601 C CA . PRO A 1 86 ? 28.880 3.214 -51.254 1.00 75.94 86 PRO A CA 1
ATOM 602 C C . PRO A 1 86 ? 27.391 3.536 -51.087 1.00 75.94 86 PRO A C 1
ATOM 604 O O . PRO A 1 86 ? 26.772 4.091 -51.990 1.00 75.94 86 PRO A O 1
ATOM 607 N N . PHE A 1 87 ? 26.826 3.179 -49.938 1.00 77.31 87 PHE A N 1
ATOM 608 C CA . PHE A 1 87 ? 25.411 3.372 -49.632 1.00 77.31 87 PHE A CA 1
ATOM 609 C C . PHE A 1 87 ? 25.189 4.728 -48.953 1.00 77.31 87 PHE A C 1
ATOM 611 O O . PHE A 1 87 ? 25.840 5.035 -47.951 1.00 77.31 87 PHE A O 1
ATOM 618 N N . THR A 1 88 ? 24.277 5.542 -49.485 1.00 78.44 88 THR A N 1
ATOM 619 C CA . THR A 1 88 ? 23.947 6.872 -48.952 1.00 78.44 88 THR A CA 1
ATOM 620 C C . THR A 1 88 ? 22.502 6.953 -48.455 1.00 78.44 88 THR A C 1
ATOM 622 O O . THR A 1 88 ? 21.676 6.087 -48.729 1.00 78.44 88 THR A O 1
ATOM 625 N N . ILE A 1 89 ? 22.174 8.001 -47.686 1.00 73.25 89 ILE A N 1
ATOM 626 C CA . ILE A 1 89 ? 20.830 8.185 -47.102 1.00 73.25 89 ILE A CA 1
ATOM 627 C C . ILE A 1 89 ? 19.735 8.239 -48.182 1.00 73.25 89 ILE A C 1
ATOM 629 O O . ILE A 1 89 ? 18.613 7.796 -47.940 1.00 73.25 89 ILE A O 1
ATOM 633 N N . ASP A 1 90 ? 20.063 8.745 -49.371 1.00 77.31 90 ASP A N 1
ATOM 634 C CA . ASP A 1 90 ? 19.130 8.860 -50.495 1.00 77.31 90 ASP A CA 1
ATOM 635 C C . ASP A 1 90 ? 18.850 7.510 -51.185 1.00 77.31 90 ASP A C 1
ATOM 637 O O . ASP A 1 90 ? 17.848 7.382 -51.890 1.00 77.31 90 ASP A O 1
ATOM 641 N N . ASP A 1 91 ? 19.676 6.489 -50.926 1.00 82.62 91 ASP A N 1
ATOM 642 C CA . ASP A 1 91 ? 19.503 5.124 -51.440 1.00 82.62 91 ASP A CA 1
ATOM 643 C C . ASP A 1 91 ? 18.561 4.279 -50.560 1.00 82.62 91 ASP A C 1
ATOM 645 O O . ASP A 1 91 ? 18.219 3.142 -50.908 1.00 82.62 91 ASP A O 1
ATOM 649 N N . LEU A 1 92 ? 18.108 4.809 -49.412 1.00 81.69 92 LEU A N 1
ATOM 650 C CA . LEU A 1 92 ? 17.158 4.107 -48.553 1.00 81.69 92 LEU A CA 1
ATOM 651 C C . LEU A 1 92 ? 15.794 3.943 -49.248 1.00 81.69 92 LEU A C 1
ATOM 653 O O . LEU A 1 92 ? 15.257 4.886 -49.833 1.00 81.69 92 LEU A O 1
ATOM 657 N N . PRO A 1 93 ? 15.129 2.787 -49.074 1.00 86.56 93 PRO A N 1
ATOM 658 C CA . PRO A 1 93 ? 13.731 2.633 -49.443 1.00 86.56 93 PRO A CA 1
ATOM 659 C C . PRO A 1 93 ? 12.855 3.739 -48.820 1.00 86.56 93 PRO A C 1
ATOM 661 O O . PRO A 1 93 ? 13.003 4.029 -47.627 1.00 86.56 93 PRO A O 1
ATOM 664 N N . PRO A 1 94 ? 11.862 4.287 -49.551 1.00 80.88 94 PRO A N 1
ATOM 665 C CA . PRO A 1 94 ? 11.001 5.370 -49.056 1.00 80.88 94 PRO A CA 1
ATOM 666 C C . PRO A 1 94 ? 10.310 5.050 -47.724 1.00 80.88 94 PRO A C 1
ATOM 668 O O . PRO A 1 94 ? 10.048 5.933 -46.914 1.00 80.88 94 PRO A O 1
ATOM 671 N N . VAL A 1 95 ? 10.034 3.766 -47.476 1.00 84.19 95 VAL A N 1
ATOM 672 C CA . VAL A 1 95 ? 9.423 3.271 -46.235 1.00 84.19 95 VAL A CA 1
ATOM 673 C C . VAL A 1 95 ? 10.321 3.499 -45.016 1.00 84.19 95 VAL A C 1
ATOM 675 O O . VAL A 1 95 ? 9.805 3.762 -43.934 1.00 84.19 95 VAL A O 1
ATOM 678 N N . LEU A 1 96 ? 11.644 3.399 -45.173 1.00 81.94 96 LEU A N 1
ATOM 679 C CA . LEU A 1 96 ? 12.597 3.650 -44.094 1.00 81.94 96 LEU A CA 1
ATOM 680 C C . LEU A 1 96 ? 12.875 5.145 -43.954 1.00 81.94 96 LEU A C 1
ATOM 682 O O . LEU A 1 96 ? 12.810 5.656 -42.842 1.00 81.94 96 LEU A O 1
ATOM 686 N N . LEU A 1 97 ? 13.069 5.862 -45.065 1.00 81.44 97 LEU A N 1
ATOM 687 C CA . LEU A 1 97 ? 13.245 7.320 -45.055 1.00 81.44 97 LEU A CA 1
ATOM 688 C C . LEU A 1 97 ? 12.096 8.034 -44.332 1.00 81.44 97 LEU A C 1
ATOM 690 O O . LEU A 1 97 ? 12.346 8.862 -43.464 1.00 81.44 97 LEU A O 1
ATOM 694 N N . ASN A 1 98 ? 10.846 7.643 -44.593 1.00 82.31 98 ASN A N 1
ATOM 695 C CA . ASN A 1 98 ? 9.672 8.232 -43.940 1.00 82.31 98 ASN A CA 1
ATOM 696 C C . ASN A 1 98 ? 9.565 7.935 -42.431 1.00 82.31 98 ASN A C 1
ATOM 698 O O . ASN A 1 98 ? 8.740 8.547 -41.758 1.00 82.31 98 ASN A O 1
ATOM 702 N N . LYS A 1 99 ? 10.350 6.995 -41.881 1.00 80.62 99 LYS A N 1
ATOM 703 C CA . LYS A 1 99 ? 10.400 6.737 -40.429 1.00 80.62 99 LYS A CA 1
ATOM 704 C C . LYS A 1 99 ? 11.383 7.640 -39.693 1.00 80.62 99 LYS A C 1
ATOM 706 O O . LYS A 1 99 ? 11.225 7.832 -38.493 1.00 80.62 99 LYS A O 1
ATOM 711 N N . VAL A 1 100 ? 12.396 8.147 -40.392 1.00 79.75 100 VAL A N 1
ATOM 712 C CA . VAL A 1 100 ? 13.496 8.921 -39.797 1.00 79.75 100 VAL A CA 1
ATOM 713 C C . VAL A 1 100 ? 13.479 10.374 -40.262 1.00 79.75 100 VAL A C 1
ATOM 715 O O . VAL A 1 100 ? 14.085 11.215 -39.617 1.00 79.75 100 VAL A O 1
ATOM 718 N N . ARG A 1 101 ? 12.780 10.695 -41.356 1.00 83.25 101 ARG A N 1
ATOM 719 C CA . ARG A 1 101 ? 12.690 12.040 -41.926 1.00 83.25 101 ARG A CA 1
ATOM 720 C C . ARG A 1 101 ? 11.246 12.531 -41.931 1.00 83.25 101 ARG A C 1
ATOM 722 O O . ARG A 1 101 ? 10.357 11.873 -42.470 1.00 83.25 101 ARG A O 1
ATOM 729 N N . ALA A 1 102 ? 11.026 13.708 -41.358 1.00 79.88 102 ALA A N 1
ATOM 730 C CA . ALA A 1 102 ? 9.739 14.384 -41.369 1.00 79.88 102 ALA A CA 1
ATOM 731 C C . ALA A 1 102 ? 9.507 15.144 -42.687 1.00 79.88 102 ALA A C 1
ATOM 733 O O . ALA A 1 102 ? 10.419 15.395 -43.478 1.00 79.88 102 ALA A O 1
ATOM 734 N N . SER A 1 103 ? 8.250 15.524 -42.933 1.00 78.44 103 SER A N 1
ATOM 735 C CA . SER A 1 103 ? 7.831 16.206 -44.170 1.00 78.44 103 SER A CA 1
ATOM 736 C C . SER A 1 103 ? 8.432 17.607 -44.344 1.00 78.44 103 SER A C 1
ATOM 738 O O . SER A 1 103 ? 8.460 18.120 -45.459 1.00 78.44 103 SER A O 1
ATOM 740 N N . ASP A 1 104 ? 8.908 18.218 -43.258 1.00 80.31 104 ASP A N 1
ATOM 741 C CA . ASP A 1 104 ? 9.601 19.511 -43.234 1.00 80.31 104 ASP A CA 1
ATOM 742 C C . ASP A 1 104 ? 11.117 19.396 -43.484 1.00 80.31 104 ASP A C 1
ATOM 744 O O . ASP A 1 104 ? 11.808 20.407 -43.582 1.00 80.31 104 ASP A O 1
ATOM 748 N N . GLY A 1 105 ? 11.634 18.172 -43.634 1.00 78.69 105 GLY A N 1
ATOM 749 C CA . GLY A 1 105 ? 13.050 17.897 -43.851 1.00 78.69 105 GLY A CA 1
ATOM 750 C C . GLY A 1 105 ? 13.872 17.690 -42.577 1.00 78.69 105 GLY A C 1
ATOM 751 O O . GLY A 1 105 ? 15.067 17.433 -42.709 1.00 78.69 105 GLY A O 1
ATOM 752 N N . SER A 1 106 ? 13.266 17.754 -41.387 1.00 80.69 106 SER A N 1
ATOM 753 C CA . SER A 1 106 ? 13.929 17.405 -40.124 1.00 80.69 106 SER A CA 1
ATOM 754 C C . SER A 1 106 ? 14.119 15.888 -39.975 1.00 80.69 106 SER A C 1
ATOM 756 O O . SER A 1 106 ? 13.412 15.091 -40.601 1.00 80.69 106 SER A O 1
ATOM 758 N N . TYR A 1 107 ? 15.097 15.486 -39.157 1.00 79.50 107 TYR A N 1
ATOM 759 C CA . TYR A 1 107 ? 15.411 14.083 -38.879 1.00 79.50 107 TYR A CA 1
ATOM 760 C C . TYR A 1 107 ? 15.088 13.725 -37.427 1.00 79.50 107 TYR A C 1
ATOM 762 O O . TYR A 1 107 ? 15.379 14.492 -36.513 1.00 79.50 107 TYR A O 1
ATOM 770 N N . GLY A 1 108 ? 14.518 12.541 -37.216 1.00 77.31 108 GLY A N 1
ATOM 771 C CA . GLY A 1 108 ? 14.323 11.943 -35.902 1.00 77.31 108 GLY A CA 1
ATOM 772 C C . GLY A 1 108 ? 15.531 11.102 -35.501 1.00 77.31 108 GLY A C 1
ATOM 773 O O . GLY A 1 108 ? 15.955 10.222 -36.249 1.00 77.31 108 GLY A O 1
ATOM 774 N N . LEU A 1 109 ? 16.069 11.344 -34.308 1.00 77.31 109 LEU A N 1
ATOM 775 C CA . LEU A 1 109 ? 17.099 10.501 -33.707 1.00 77.31 109 LEU A CA 1
ATOM 776 C C . LEU A 1 109 ? 16.439 9.473 -32.784 1.00 77.31 109 LEU A C 1
ATOM 778 O O . LEU A 1 109 ? 15.699 9.837 -31.872 1.00 77.31 109 LEU A O 1
ATOM 782 N N . PHE A 1 110 ? 16.727 8.190 -33.000 1.00 79.31 110 PHE A N 1
ATOM 783 C CA . PHE A 1 110 ? 16.266 7.114 -32.125 1.00 79.31 110 PHE A CA 1
ATOM 784 C C . PHE A 1 110 ? 17.406 6.692 -31.203 1.00 79.31 110 PHE A C 1
ATOM 786 O O . PHE A 1 110 ? 18.376 6.083 -31.651 1.00 79.31 110 PHE A O 1
ATOM 793 N N . ALA A 1 111 ? 17.278 7.008 -29.917 1.00 77.06 111 ALA A N 1
ATOM 794 C CA . ALA A 1 111 ? 18.175 6.528 -28.876 1.00 77.06 111 ALA A CA 1
ATOM 795 C C . ALA A 1 111 ? 17.468 5.430 -28.076 1.00 77.06 111 ALA A C 1
ATOM 797 O O . ALA A 1 111 ? 16.359 5.636 -27.579 1.00 77.06 111 ALA A O 1
ATOM 798 N N . TYR A 1 112 ? 18.108 4.269 -27.955 1.00 79.44 112 TYR A N 1
ATOM 799 C CA . TYR A 1 112 ? 17.606 3.166 -27.142 1.00 79.44 112 TYR A CA 1
ATOM 800 C C . TYR A 1 112 ? 18.461 3.057 -25.882 1.00 79.44 112 TYR A C 1
ATOM 802 O O . TYR A 1 112 ? 19.683 2.931 -25.998 1.00 79.44 112 TYR A O 1
ATOM 810 N N . PRO A 1 113 ? 17.858 3.121 -24.685 1.00 80.81 113 PRO A N 1
ATOM 811 C CA . PRO A 1 113 ? 18.609 2.953 -23.456 1.00 80.81 113 PRO A CA 1
ATOM 812 C C . PRO A 1 113 ? 19.196 1.541 -23.378 1.00 80.81 113 PRO A C 1
ATOM 814 O O . PRO A 1 113 ? 18.535 0.562 -23.718 1.00 80.81 113 PRO A O 1
ATOM 817 N N . ALA A 1 114 ? 20.421 1.426 -22.865 1.00 82.88 114 ALA A N 1
ATOM 818 C CA . ALA A 1 114 ? 21.070 0.137 -22.610 1.00 82.88 114 ALA A CA 1
ATOM 819 C C . ALA A 1 114 ? 20.538 -0.575 -21.344 1.00 82.88 114 ALA A C 1
ATOM 821 O O . ALA A 1 114 ? 21.104 -1.574 -20.904 1.00 82.88 114 ALA A O 1
ATOM 822 N N . PHE A 1 115 ? 19.472 -0.055 -20.729 1.00 83.81 115 PHE A N 1
ATOM 823 C CA . PHE A 1 115 ? 18.854 -0.594 -19.521 1.00 83.81 115 PHE A CA 1
ATOM 824 C C . PHE A 1 115 ? 17.392 -0.978 -19.768 1.00 83.81 115 PHE A C 1
ATOM 826 O O . PHE A 1 115 ? 16.749 -0.492 -20.697 1.00 83.81 115 PHE A O 1
ATOM 833 N N . ASP A 1 116 ? 16.859 -1.838 -18.901 1.00 79.81 116 ASP A N 1
ATOM 834 C CA . ASP A 1 116 ? 15.446 -2.205 -18.922 1.00 79.81 116 ASP A CA 1
ATOM 835 C C . ASP A 1 116 ? 14.578 -1.010 -18.507 1.00 79.81 116 ASP A C 1
ATOM 837 O O . ASP A 1 116 ? 14.675 -0.523 -17.381 1.00 79.81 116 ASP A O 1
ATOM 841 N N . VAL A 1 117 ? 13.694 -0.566 -19.399 1.00 74.69 117 VAL A N 1
ATOM 842 C CA . VAL A 1 117 ? 12.724 0.514 -19.158 1.00 74.69 117 VAL A CA 1
ATOM 843 C C . VAL A 1 117 ? 11.781 0.256 -17.978 1.00 74.69 117 VAL A C 1
ATOM 845 O O . VAL A 1 117 ? 11.179 1.202 -17.466 1.00 74.69 117 VAL A O 1
ATOM 848 N N . ALA A 1 118 ? 11.669 -0.986 -17.500 1.00 69.12 118 ALA A N 1
ATOM 849 C CA . ALA A 1 118 ? 10.980 -1.302 -16.253 1.00 69.12 118 ALA A CA 1
ATOM 850 C C . ALA A 1 118 ? 11.719 -0.786 -14.998 1.00 69.12 118 ALA A C 1
ATOM 852 O O . ALA A 1 118 ? 11.088 -0.594 -13.952 1.00 69.12 118 ALA A O 1
ATOM 853 N N . ASP A 1 119 ? 13.031 -0.534 -15.076 1.00 77.69 119 ASP A N 1
ATOM 854 C CA . ASP A 1 119 ? 13.812 0.076 -13.999 1.00 77.69 119 ASP A CA 1
ATOM 855 C C . ASP A 1 119 ? 13.571 1.590 -13.957 1.00 77.69 119 ASP A C 1
ATOM 857 O O . ASP A 1 119 ? 14.258 2.403 -14.581 1.00 77.69 119 ASP A O 1
ATOM 861 N N . MET A 1 120 ? 12.560 1.970 -13.180 1.00 75.56 120 MET A N 1
ATOM 862 C CA . MET A 1 120 ? 12.099 3.354 -13.094 1.00 75.56 120 MET A CA 1
ATOM 863 C C . MET A 1 120 ? 13.154 4.312 -12.524 1.00 75.56 120 MET A C 1
ATOM 865 O O . MET A 1 120 ? 13.101 5.502 -12.818 1.00 75.56 120 MET A O 1
ATOM 869 N N . GLN A 1 121 ? 14.116 3.829 -11.726 1.00 76.56 121 GLN A N 1
ATOM 870 C CA . GLN A 1 121 ? 15.187 4.687 -11.204 1.00 76.56 121 GLN A CA 1
ATOM 871 C C . GLN A 1 121 ? 16.172 5.059 -12.309 1.00 76.56 121 GLN A C 1
ATOM 873 O O . GLN A 1 121 ? 16.500 6.233 -12.461 1.00 76.56 121 GLN A O 1
ATOM 878 N N . LYS A 1 122 ? 16.584 4.077 -13.117 1.00 80.88 122 LYS A N 1
ATOM 879 C CA . LYS A 1 122 ? 17.424 4.326 -14.295 1.00 80.88 122 LYS A CA 1
ATOM 880 C C . LYS A 1 122 ? 16.690 5.167 -15.334 1.00 80.88 122 LYS A C 1
ATOM 882 O O . LYS A 1 122 ? 17.293 6.056 -15.920 1.00 80.88 122 LYS A O 1
ATOM 887 N N . GLY A 1 123 ? 15.381 4.957 -15.491 1.00 80.81 123 GLY A N 1
ATOM 888 C CA . GLY A 1 123 ? 14.527 5.796 -16.333 1.00 80.81 123 GLY A CA 1
ATOM 889 C C . GLY A 1 123 ? 14.523 7.270 -15.914 1.00 80.81 123 GLY A C 1
ATOM 890 O O . GLY A 1 123 ? 14.633 8.140 -16.773 1.00 80.81 123 GLY A O 1
ATOM 891 N N . LEU A 1 124 ? 14.437 7.560 -14.610 1.00 80.06 124 LEU A N 1
ATOM 892 C CA . LEU A 1 124 ? 14.513 8.933 -14.094 1.00 80.06 124 LEU A CA 1
ATOM 893 C C . LEU A 1 124 ? 15.877 9.577 -14.364 1.00 80.06 124 LEU A C 1
ATOM 895 O O . LEU A 1 124 ? 15.911 10.700 -14.853 1.00 80.06 124 LEU A O 1
ATOM 899 N N . ILE A 1 125 ? 16.970 8.857 -14.095 1.00 82.00 125 ILE A N 1
ATOM 900 C CA . ILE A 1 125 ? 18.337 9.342 -14.355 1.00 82.00 125 ILE A CA 1
ATOM 901 C C . ILE A 1 125 ? 18.521 9.617 -15.850 1.00 82.00 125 ILE A C 1
ATOM 903 O O . ILE A 1 125 ? 18.967 10.691 -16.231 1.00 82.00 125 ILE A O 1
ATOM 907 N N . PHE A 1 126 ? 18.090 8.691 -16.706 1.00 82.44 126 PHE A N 1
ATOM 908 C CA . PHE A 1 126 ? 18.140 8.857 -18.155 1.00 82.44 126 PHE A CA 1
ATOM 909 C C . PHE A 1 126 ? 17.342 10.075 -18.630 1.00 82.44 126 PHE A C 1
ATOM 911 O O . PHE A 1 126 ? 17.801 10.821 -19.491 1.00 82.44 126 PHE A O 1
ATOM 918 N N . MET A 1 127 ? 16.149 10.299 -18.073 1.00 78.69 127 MET A N 1
ATOM 919 C CA . MET A 1 127 ? 15.348 11.485 -18.374 1.00 78.69 127 MET A CA 1
ATOM 920 C C . MET A 1 127 ? 16.058 12.774 -17.934 1.00 78.69 127 MET A C 1
ATOM 922 O O . MET A 1 127 ? 16.063 13.744 -18.686 1.00 78.69 127 MET A O 1
ATOM 926 N N . GLU A 1 128 ? 16.671 12.794 -16.752 1.00 79.00 128 GLU A N 1
ATOM 927 C CA . GLU A 1 128 ? 17.423 13.946 -16.243 1.00 79.00 128 GLU A CA 1
ATOM 928 C C . GLU A 1 128 ? 18.659 14.247 -17.107 1.00 79.00 128 GLU A C 1
ATOM 930 O O . GLU A 1 128 ? 18.830 15.379 -17.555 1.00 79.00 128 GLU A O 1
ATOM 935 N N . GLU A 1 129 ? 19.457 13.227 -17.432 1.00 77.50 129 GLU A N 1
ATOM 936 C CA . GLU A 1 129 ? 20.636 13.347 -18.296 1.00 77.50 129 GLU A CA 1
ATOM 937 C C . GLU A 1 129 ? 20.264 13.830 -19.699 1.00 77.50 129 GLU A C 1
ATOM 939 O O . GLU A 1 129 ? 20.842 14.792 -20.199 1.00 77.50 129 GLU A O 1
ATOM 944 N N . THR A 1 130 ? 19.269 13.208 -20.336 1.00 76.06 130 THR A N 1
ATOM 945 C CA . THR A 1 130 ? 18.841 13.599 -21.691 1.00 76.06 130 THR A CA 1
ATOM 946 C C . THR A 1 130 ? 18.265 15.009 -21.733 1.00 76.06 130 THR A C 1
ATOM 948 O O . THR A 1 130 ? 18.517 15.737 -22.691 1.00 76.06 130 THR A O 1
ATOM 951 N N . THR A 1 131 ? 17.559 15.435 -20.684 1.00 72.25 131 THR A N 1
ATOM 952 C CA . THR A 1 131 ? 17.068 16.816 -20.577 1.00 72.25 131 THR A CA 1
ATOM 953 C C . THR A 1 131 ? 18.219 17.802 -20.367 1.00 72.25 131 THR A C 1
ATOM 955 O O . THR A 1 131 ? 18.181 18.893 -20.923 1.00 72.25 131 THR A O 1
ATOM 958 N N . ALA A 1 132 ? 19.266 17.422 -19.628 1.00 72.00 132 ALA A N 1
ATOM 959 C CA . ALA A 1 132 ? 20.443 18.263 -19.410 1.00 72.00 132 ALA A CA 1
ATOM 960 C C . ALA A 1 132 ? 21.301 18.465 -20.674 1.00 72.00 132 ALA A C 1
ATOM 962 O O . ALA A 1 132 ? 21.999 19.470 -20.777 1.00 72.00 132 ALA A O 1
ATOM 963 N N . TYR A 1 133 ? 21.243 17.546 -21.646 1.00 70.38 133 TYR A N 1
ATOM 964 C CA . TYR A 1 133 ? 21.902 17.711 -22.950 1.00 70.38 133 TYR A CA 1
ATOM 965 C C . TYR A 1 133 ? 21.207 18.727 -23.871 1.00 70.38 133 TYR A C 1
ATOM 967 O O . TYR A 1 133 ? 21.767 19.083 -24.909 1.00 70.38 133 TYR A O 1
ATOM 975 N N . LEU A 1 134 ? 20.001 19.184 -23.523 1.00 69.19 134 LEU A N 1
ATOM 976 C CA . LEU A 1 134 ? 19.274 20.203 -24.273 1.00 69.19 134 LEU A CA 1
ATOM 977 C C . LEU A 1 134 ? 19.439 21.558 -23.591 1.00 69.19 134 LEU A C 1
ATOM 979 O O . LEU A 1 134 ? 18.835 21.817 -22.553 1.00 69.19 134 LEU A O 1
ATOM 983 N N . ASP A 1 135 ? 20.232 22.436 -24.206 1.00 64.44 135 ASP A N 1
ATOM 984 C CA . ASP A 1 135 ? 20.409 23.817 -23.738 1.00 64.44 135 ASP A CA 1
ATOM 985 C C . ASP A 1 135 ? 19.097 24.634 -23.828 1.00 64.44 135 ASP A C 1
ATOM 987 O O . ASP A 1 135 ? 18.862 25.513 -22.995 1.00 64.44 135 ASP A O 1
ATOM 991 N N . ASP A 1 136 ? 18.217 24.327 -24.797 1.00 62.59 136 ASP A N 1
ATOM 992 C CA . ASP A 1 136 ? 16.867 24.897 -24.929 1.00 62.59 136 ASP A CA 1
ATOM 993 C C . ASP A 1 136 ? 15.805 23.780 -25.103 1.00 62.59 136 ASP A C 1
ATOM 995 O O . ASP A 1 136 ? 15.845 23.034 -26.087 1.00 62.59 136 ASP A O 1
ATOM 999 N N . PRO A 1 137 ? 14.812 23.659 -24.196 1.00 58.88 137 PRO A N 1
ATOM 1000 C CA . PRO A 1 137 ? 13.705 22.701 -24.308 1.00 58.88 137 PRO A CA 1
ATOM 1001 C C . PRO A 1 137 ? 12.839 22.850 -25.570 1.00 58.88 137 PRO A C 1
ATOM 1003 O O . PRO A 1 137 ? 11.987 21.996 -25.825 1.00 58.88 137 PRO A O 1
ATOM 1006 N N . GLN A 1 138 ? 12.983 23.945 -26.325 1.00 57.84 138 GLN A N 1
ATOM 1007 C CA . GLN A 1 138 ? 12.272 24.158 -27.589 1.00 57.84 138 GLN A CA 1
ATOM 1008 C C . GLN A 1 138 ? 12.998 23.585 -28.815 1.00 57.84 138 GLN A C 1
ATOM 1010 O O . GLN A 1 138 ? 12.350 23.402 -29.846 1.00 57.84 138 GLN A O 1
ATOM 1015 N N . ASP A 1 139 ? 14.292 23.263 -28.710 1.00 60.16 139 ASP A N 1
ATOM 1016 C CA . ASP A 1 139 ? 15.099 22.804 -29.850 1.00 60.16 139 ASP A CA 1
ATOM 1017 C C . ASP A 1 139 ? 14.953 21.298 -30.120 1.00 60.16 139 ASP A C 1
ATOM 1019 O O . ASP A 1 139 ? 15.034 20.861 -31.271 1.00 60.16 139 ASP A O 1
ATOM 1023 N N . ALA A 1 140 ? 14.671 20.491 -29.091 1.00 62.69 140 ALA A N 1
ATOM 1024 C CA . ALA A 1 140 ? 14.274 19.096 -29.259 1.00 62.69 140 ALA A CA 1
ATOM 1025 C C . ALA A 1 140 ? 13.436 18.604 -28.074 1.00 62.69 140 ALA A C 1
ATOM 1027 O O . ALA A 1 140 ? 13.645 19.001 -26.933 1.00 62.69 140 ALA A O 1
ATOM 1028 N N . ILE A 1 141 ? 12.503 17.688 -28.337 1.00 65.62 141 ILE A N 1
ATOM 1029 C CA . ILE A 1 141 ? 11.743 16.998 -27.292 1.00 65.62 141 ILE A CA 1
ATOM 1030 C C . ILE A 1 141 ? 12.158 15.532 -27.332 1.00 65.62 141 ILE A C 1
ATOM 1032 O O . ILE A 1 141 ? 11.923 14.844 -28.328 1.00 65.62 141 ILE A O 1
ATOM 1036 N N . PHE A 1 142 ? 12.746 15.035 -26.245 1.00 71.75 142 PHE A N 1
ATOM 1037 C CA . PHE A 1 142 ? 12.937 13.600 -26.074 1.00 71.75 142 PHE A CA 1
ATOM 1038 C C . PHE A 1 142 ? 11.577 12.944 -25.833 1.00 71.75 142 PHE A C 1
ATOM 1040 O O . PHE A 1 142 ? 10.934 13.146 -24.804 1.00 71.75 142 PHE A O 1
ATOM 1047 N N . VAL A 1 143 ? 11.124 12.161 -26.810 1.00 74.38 143 VAL A N 1
ATOM 1048 C CA . VAL A 1 143 ? 9.871 11.406 -26.742 1.00 74.38 143 VAL A CA 1
ATOM 1049 C C . VAL A 1 143 ? 10.194 9.924 -26.862 1.00 74.38 143 VAL A C 1
ATOM 1051 O O . VAL A 1 143 ? 10.948 9.509 -27.737 1.00 74.38 143 VAL A O 1
ATOM 1054 N N . GLY A 1 144 ? 9.611 9.109 -25.988 1.00 79.44 144 GLY A N 1
ATOM 1055 C CA . GLY A 1 144 ? 9.803 7.664 -26.004 1.00 79.44 144 GLY A CA 1
ATOM 1056 C C . GLY A 1 144 ? 9.243 7.005 -24.754 1.00 79.44 144 GLY A C 1
ATOM 1057 O O . GLY A 1 144 ? 8.935 7.679 -23.772 1.00 79.44 144 GLY A O 1
ATOM 1058 N N . GLU A 1 145 ? 9.119 5.680 -24.787 1.00 81.25 145 GLU A N 1
ATOM 1059 C CA . GLU A 1 145 ? 8.561 4.894 -23.680 1.00 81.25 145 GLU A CA 1
ATOM 1060 C C . GLU A 1 145 ? 9.309 5.139 -22.360 1.00 81.25 145 GLU A C 1
ATOM 1062 O O . GLU A 1 145 ? 8.679 5.425 -21.344 1.00 81.25 145 GLU A O 1
ATOM 1067 N N . ALA A 1 146 ? 10.647 5.131 -22.399 1.00 80.75 146 ALA A N 1
ATOM 1068 C CA . ALA A 1 146 ? 11.501 5.370 -21.234 1.00 80.75 146 ALA A CA 1
ATOM 1069 C C . ALA A 1 146 ? 11.214 6.723 -20.562 1.00 80.75 146 ALA A C 1
ATOM 1071 O O . ALA A 1 146 ? 11.004 6.792 -19.352 1.00 80.75 146 ALA A O 1
ATOM 1072 N N . VAL A 1 147 ? 11.161 7.791 -21.364 1.00 80.88 147 VAL A N 1
ATOM 1073 C CA . VAL A 1 147 ? 10.949 9.166 -20.892 1.00 80.88 147 VAL A CA 1
ATOM 1074 C C . VAL A 1 147 ? 9.523 9.345 -20.377 1.00 80.88 147 VAL A C 1
ATOM 1076 O O . VAL A 1 147 ? 9.317 9.933 -19.319 1.00 80.88 147 VAL A O 1
ATOM 1079 N N . VAL A 1 148 ? 8.526 8.787 -21.072 1.00 85.56 148 VAL A N 1
ATOM 1080 C CA . VAL A 1 148 ? 7.121 8.868 -20.651 1.00 85.56 148 VAL A CA 1
ATOM 1081 C C . VAL A 1 148 ? 6.901 8.129 -19.330 1.00 85.56 148 VAL A C 1
ATOM 1083 O O . VAL A 1 148 ? 6.283 8.686 -18.424 1.00 85.56 148 VAL A O 1
ATOM 1086 N N . TYR A 1 149 ? 7.423 6.910 -19.170 1.00 84.31 149 TYR A N 1
ATOM 1087 C CA . TYR A 1 149 ? 7.300 6.172 -17.909 1.00 84.31 149 TYR A CA 1
ATOM 1088 C C . TYR A 1 149 ? 8.049 6.842 -16.759 1.00 84.31 149 TYR A C 1
ATOM 1090 O O . TYR A 1 149 ? 7.515 6.895 -15.648 1.00 84.31 149 TYR A O 1
ATOM 1098 N N . ALA A 1 150 ? 9.240 7.389 -17.015 1.00 83.69 150 ALA A N 1
ATOM 1099 C CA . ALA A 1 150 ? 9.987 8.165 -16.032 1.00 83.69 150 ALA A CA 1
ATOM 1100 C C . ALA A 1 150 ? 9.200 9.406 -15.586 1.00 83.69 150 ALA A C 1
ATOM 1102 O O . ALA A 1 150 ? 9.010 9.607 -14.386 1.00 83.69 150 ALA A O 1
ATOM 1103 N N . ALA A 1 151 ? 8.654 10.179 -16.529 1.00 85.12 151 ALA A N 1
ATOM 1104 C CA . ALA A 1 151 ? 7.832 11.351 -16.239 1.00 85.12 151 ALA A CA 1
ATOM 1105 C C . ALA A 1 151 ? 6.569 10.987 -15.441 1.00 85.12 151 ALA A C 1
ATOM 1107 O O . ALA A 1 151 ? 6.264 11.623 -14.432 1.00 85.12 151 ALA A O 1
ATOM 1108 N N . MET A 1 152 ? 5.860 9.923 -15.833 1.00 87.94 152 MET A N 1
ATOM 1109 C CA . MET A 1 152 ? 4.693 9.431 -15.093 1.00 87.94 152 MET A CA 1
ATOM 1110 C C . MET A 1 152 ? 5.056 9.029 -13.664 1.00 87.94 152 MET A C 1
ATOM 1112 O O . MET A 1 152 ? 4.314 9.334 -12.732 1.00 87.94 152 MET A O 1
ATOM 1116 N N . PHE A 1 153 ? 6.186 8.348 -13.473 1.00 85.94 153 PHE A N 1
ATOM 1117 C CA . PHE A 1 153 ? 6.617 7.915 -12.148 1.00 85.94 153 PHE A CA 1
ATOM 1118 C C . PHE A 1 153 ? 7.067 9.083 -11.285 1.00 85.94 153 PHE A C 1
ATOM 1120 O O . PHE A 1 153 ? 6.748 9.111 -10.097 1.00 85.94 153 PHE A O 1
ATOM 1127 N N . HIS A 1 154 ? 7.737 10.066 -11.883 1.00 86.12 154 HIS A N 1
ATOM 1128 C CA . HIS A 1 154 ? 8.086 11.306 -11.211 1.00 86.12 154 HIS A CA 1
ATOM 1129 C C . HIS A 1 154 ? 6.836 12.015 -10.687 1.00 86.12 154 HIS A C 1
ATOM 1131 O O . HIS A 1 154 ? 6.757 12.283 -9.487 1.00 86.12 154 HIS A O 1
ATOM 1137 N N . MET A 1 155 ? 5.845 12.243 -11.555 1.00 88.75 155 MET A N 1
ATOM 1138 C CA . MET A 1 155 ? 4.574 12.863 -11.170 1.00 88.75 155 MET A CA 1
ATOM 1139 C C . MET A 1 155 ? 3.884 12.052 -10.074 1.00 88.75 155 MET A C 1
ATOM 1141 O O . MET A 1 155 ? 3.441 12.590 -9.065 1.00 88.75 155 MET A O 1
ATOM 1145 N N . LEU A 1 156 ? 3.834 10.728 -10.226 1.00 89.88 156 LEU A N 1
ATOM 1146 C CA . LEU A 1 156 ? 3.175 9.863 -9.260 1.00 89.88 156 LEU A CA 1
ATOM 1147 C C . LEU A 1 156 ? 3.870 9.892 -7.888 1.00 89.88 156 LEU A C 1
ATOM 1149 O O . LEU A 1 156 ? 3.194 9.864 -6.862 1.00 89.88 156 LEU A O 1
ATOM 1153 N N . ARG A 1 157 ? 5.205 9.974 -7.848 1.00 86.19 157 ARG A N 1
ATOM 1154 C CA . ARG A 1 157 ? 5.983 10.072 -6.605 1.00 86.19 157 ARG A CA 1
ATOM 1155 C C . ARG A 1 157 ? 5.777 11.410 -5.899 1.00 86.19 157 ARG A C 1
ATOM 1157 O O . ARG A 1 157 ? 5.717 11.424 -4.671 1.00 86.19 157 ARG A O 1
ATOM 1164 N N . GLU A 1 158 ? 5.668 12.501 -6.650 1.00 89.75 158 GLU A N 1
ATOM 1165 C CA . GLU A 1 158 ? 5.393 13.833 -6.098 1.00 89.75 158 GLU A CA 1
ATOM 1166 C C . GLU A 1 158 ? 3.963 13.955 -5.568 1.00 89.75 158 GLU A C 1
ATOM 1168 O O . GLU A 1 158 ? 3.743 14.492 -4.482 1.00 89.75 158 GLU A O 1
ATOM 1173 N N . GLU A 1 159 ? 2.994 13.395 -6.292 1.00 92.00 159 GLU A N 1
ATOM 1174 C CA . GLU A 1 159 ? 1.576 13.500 -5.947 1.00 92.00 159 GLU A CA 1
ATOM 1175 C C . GLU A 1 159 ? 1.135 12.464 -4.902 1.00 92.00 159 GLU A C 1
ATOM 1177 O O . GLU A 1 159 ? 0.160 12.676 -4.177 1.00 92.00 159 GLU A O 1
ATOM 1182 N N . ALA A 1 160 ? 1.846 11.342 -4.756 1.00 91.50 160 ALA A N 1
ATOM 1183 C CA . ALA A 1 160 ? 1.458 10.283 -3.823 1.00 91.50 160 ALA A CA 1
ATOM 1184 C C . ALA A 1 160 ? 1.321 10.748 -2.361 1.00 91.50 160 ALA A C 1
ATOM 1186 O O . ALA A 1 160 ? 0.297 10.425 -1.753 1.00 91.50 160 ALA A O 1
ATOM 1187 N N . PRO A 1 161 ? 2.258 11.517 -1.767 1.00 92.75 161 PRO A N 1
ATOM 1188 C CA . PRO A 1 161 ? 2.089 12.054 -0.417 1.00 92.75 161 PRO A CA 1
ATOM 1189 C C . PRO A 1 161 ? 0.858 12.957 -0.285 1.00 92.75 161 PRO A C 1
ATOM 1191 O O . PRO A 1 161 ? 0.172 12.908 0.738 1.00 92.75 161 PRO A O 1
ATOM 1194 N N . VAL A 1 162 ? 0.553 13.748 -1.319 1.00 95.19 162 VAL A N 1
ATOM 1195 C CA . VAL A 1 162 ? -0.611 14.642 -1.350 1.00 95.19 162 VAL A CA 1
ATOM 1196 C C . VAL A 1 162 ? -1.897 13.824 -1.375 1.00 95.19 162 VAL A C 1
ATOM 1198 O O . VAL A 1 162 ? -2.762 14.020 -0.523 1.00 95.19 162 VAL A O 1
ATOM 1201 N N . VAL A 1 163 ? -2.003 12.851 -2.283 1.00 94.62 163 VAL A N 1
ATOM 1202 C CA . VAL A 1 163 ? -3.172 11.968 -2.407 1.00 94.62 163 VAL A CA 1
ATOM 1203 C C . VAL A 1 163 ? -3.374 11.134 -1.143 1.00 94.62 163 VAL A C 1
ATOM 1205 O O . VAL A 1 163 ? -4.495 11.029 -0.644 1.00 94.62 163 VAL A O 1
ATOM 1208 N N . LEU A 1 164 ? -2.301 10.573 -0.580 1.00 94.75 164 LEU A N 1
ATOM 1209 C CA . LEU A 1 164 ? -2.366 9.784 0.649 1.00 94.75 164 LEU A CA 1
ATOM 1210 C C . LEU A 1 164 ? -2.765 10.659 1.847 1.00 94.75 164 LEU A C 1
ATOM 1212 O O . LEU A 1 164 ? -3.597 10.255 2.658 1.00 94.75 164 LEU A O 1
ATOM 1216 N N . GLY A 1 165 ? -2.233 11.881 1.927 1.00 95.88 165 GLY A N 1
ATOM 1217 C CA . GLY A 1 165 ? -2.614 12.875 2.928 1.00 95.88 165 GLY A CA 1
ATOM 1218 C C . GLY A 1 165 ? -4.081 13.291 2.810 1.00 95.88 165 GLY A C 1
ATOM 1219 O O . GLY A 1 165 ? -4.805 13.281 3.806 1.00 95.88 165 GLY A O 1
ATOM 1220 N N . MET A 1 166 ? -4.555 13.584 1.596 1.00 96.81 166 MET A N 1
ATOM 1221 C CA . MET A 1 166 ? -5.962 13.895 1.326 1.00 96.81 166 MET A CA 1
ATOM 1222 C C . MET A 1 166 ? -6.880 12.725 1.692 1.00 96.81 166 MET A C 1
ATOM 1224 O O . MET A 1 166 ? -7.897 12.938 2.354 1.00 96.81 166 MET A O 1
ATOM 1228 N N . ALA A 1 167 ? -6.509 11.493 1.331 1.00 96.12 167 ALA A N 1
ATOM 1229 C CA . ALA A 1 167 ? -7.251 10.293 1.702 1.00 96.12 167 ALA A CA 1
ATOM 1230 C C . ALA A 1 167 ? -7.323 10.133 3.226 1.00 96.12 167 ALA A C 1
ATOM 1232 O O . ALA A 1 167 ? -8.406 9.931 3.770 1.00 96.12 167 ALA A O 1
ATOM 1233 N N . MET A 1 168 ? -6.202 10.306 3.934 1.00 96.38 168 MET A N 1
ATOM 1234 C CA . MET A 1 168 ? -6.163 10.255 5.398 1.00 96.38 168 MET A CA 1
ATOM 1235 C C . MET A 1 168 ? -7.039 11.325 6.052 1.00 96.38 168 MET A C 1
ATOM 1237 O O . MET A 1 168 ? -7.754 11.024 7.008 1.00 96.38 168 MET A O 1
ATOM 1241 N N . VAL A 1 169 ? -7.022 12.560 5.542 1.00 97.00 169 VAL A N 1
ATOM 1242 C CA . VAL A 1 169 ? -7.883 13.644 6.039 1.00 97.00 169 VAL A CA 1
ATOM 1243 C C . VAL A 1 169 ? -9.352 13.308 5.805 1.00 97.00 169 VAL A C 1
ATOM 1245 O O . VAL A 1 169 ? -10.158 13.420 6.728 1.00 97.00 169 VAL A O 1
ATOM 1248 N N . LEU A 1 170 ? -9.709 12.852 4.603 1.00 96.81 170 LEU A N 1
ATOM 1249 C CA . LEU A 1 170 ? -11.083 12.485 4.274 1.00 96.81 170 LEU A CA 1
ATOM 1250 C C . LEU A 1 170 ? -11.578 11.332 5.155 1.00 96.81 170 LEU A C 1
ATOM 1252 O O . LEU A 1 170 ? -12.665 11.413 5.723 1.00 96.81 170 LEU A O 1
ATOM 1256 N N . ILE A 1 171 ? -10.755 10.299 5.333 1.00 96.38 171 ILE A N 1
ATOM 1257 C CA . ILE A 1 171 ? -11.035 9.177 6.229 1.00 96.38 171 ILE A CA 1
ATOM 1258 C C . ILE A 1 171 ? -11.232 9.677 7.663 1.00 96.38 171 ILE A C 1
ATOM 1260 O O . ILE A 1 171 ? -12.233 9.343 8.293 1.00 96.38 171 ILE A O 1
ATOM 1264 N N . ALA A 1 172 ? -10.334 10.518 8.181 1.00 96.25 172 ALA A N 1
ATOM 1265 C CA . ALA A 1 172 ? -10.460 11.070 9.527 1.00 96.25 172 ALA A CA 1
ATOM 1266 C C . ALA A 1 172 ? -11.765 11.865 9.705 1.00 96.25 172 ALA A C 1
ATOM 1268 O O . ALA A 1 172 ? -12.447 11.699 10.717 1.00 96.25 172 ALA A O 1
ATOM 1269 N N . LEU A 1 173 ? -12.154 12.674 8.713 1.00 96.94 173 LEU A N 1
ATOM 1270 C CA . LEU A 1 173 ? -13.411 13.426 8.722 1.00 96.94 173 LEU A CA 1
ATOM 1271 C C . LEU A 1 173 ? -14.638 12.506 8.709 1.00 96.94 173 LEU A C 1
ATOM 1273 O O . LEU A 1 173 ? -15.572 12.728 9.481 1.00 96.94 173 LEU A O 1
ATOM 1277 N N . LEU A 1 174 ? -14.634 11.460 7.881 1.00 95.94 174 LEU A N 1
ATOM 1278 C CA . LEU A 1 174 ? -15.725 10.483 7.819 1.00 95.94 174 LEU A CA 1
ATOM 1279 C C . LEU A 1 174 ? -15.855 9.701 9.130 1.00 95.94 174 LEU A C 1
ATOM 1281 O O . LEU A 1 174 ? -16.952 9.580 9.678 1.00 95.94 174 LEU A O 1
ATOM 1285 N N . VAL A 1 175 ? -14.736 9.239 9.691 1.00 95.56 175 VAL A N 1
ATOM 1286 C CA . VAL A 1 175 ? -14.708 8.550 10.988 1.00 95.56 175 VAL A CA 1
ATOM 1287 C C . VAL A 1 175 ? -15.176 9.482 12.107 1.00 95.56 175 VAL A C 1
ATOM 1289 O O . VAL A 1 175 ? -15.961 9.075 12.967 1.00 95.56 175 VAL A O 1
ATOM 1292 N N . PHE A 1 176 ? -14.743 10.746 12.096 1.00 95.81 176 PHE A N 1
ATOM 1293 C CA . PHE A 1 176 ? -15.207 11.748 13.049 1.00 95.81 176 PHE A CA 1
ATOM 1294 C C . PHE A 1 176 ? -16.714 11.973 12.944 1.00 95.81 176 PHE A C 1
ATOM 1296 O O . PHE A 1 176 ? -17.394 11.995 13.970 1.00 95.81 176 PHE A O 1
ATOM 1303 N N . TRP A 1 177 ? -17.250 12.094 11.728 1.00 95.31 177 TRP A N 1
ATOM 1304 C CA . TRP A 1 177 ? -18.686 12.241 11.502 1.00 95.31 177 TRP A CA 1
ATOM 1305 C C . TRP A 1 177 ? -19.456 11.039 12.054 1.00 95.31 177 TRP A C 1
ATOM 1307 O O . TRP A 1 177 ? -20.459 11.215 12.753 1.00 95.31 177 TRP A O 1
ATOM 1317 N N . GLN A 1 178 ? -18.977 9.826 11.775 1.00 92.88 178 GLN A N 1
ATOM 1318 C CA . GLN A 1 178 ? -19.636 8.586 12.171 1.00 92.88 178 GLN A CA 1
ATOM 1319 C C . GLN A 1 178 ? -19.615 8.378 13.691 1.00 92.88 178 GLN A C 1
ATOM 1321 O O . GLN A 1 178 ? -20.641 8.083 14.304 1.00 92.88 178 GLN A O 1
ATOM 1326 N N . LEU A 1 179 ? -18.453 8.555 14.327 1.00 91.75 179 LEU A N 1
ATOM 1327 C CA . LEU A 1 179 ? -18.275 8.281 15.756 1.00 91.75 179 LEU A CA 1
ATOM 1328 C C . LEU A 1 179 ? -18.633 9.483 16.642 1.00 91.75 179 LEU A C 1
ATOM 1330 O O . LEU A 1 179 ? -18.938 9.299 17.825 1.00 91.75 179 LEU A O 1
ATOM 1334 N N . ARG A 1 180 ? -18.630 10.701 16.086 1.00 91.88 180 ARG A N 1
ATOM 1335 C CA . ARG A 1 180 ? -18.880 11.988 16.766 1.00 91.88 180 ARG A CA 1
ATOM 1336 C C . ARG A 1 180 ? -18.015 12.207 18.011 1.00 91.88 180 ARG A C 1
ATOM 1338 O O . ARG A 1 180 ? -18.442 12.831 18.979 1.00 91.88 180 ARG A O 1
ATOM 1345 N N . SER A 1 181 ? -16.807 11.647 18.022 1.00 92.25 181 SER A N 1
ATOM 1346 C CA . SER A 1 181 ? -15.880 11.726 19.150 1.00 92.25 181 SER A CA 1
ATOM 1347 C C . SER A 1 181 ? -14.439 11.700 18.661 1.00 92.25 181 SER A C 1
ATOM 1349 O O . SER A 1 181 ? -14.014 10.728 18.038 1.00 92.25 181 SER A O 1
ATOM 1351 N N . LEU A 1 182 ? -13.671 12.741 19.003 1.00 91.81 182 LEU A N 1
ATOM 1352 C CA . LEU A 1 182 ? -12.243 12.821 18.675 1.00 91.81 182 LEU A CA 1
ATOM 1353 C C . LEU A 1 182 ? -11.446 11.670 19.301 1.00 91.81 182 LEU A C 1
ATOM 1355 O O . LEU A 1 182 ? -10.541 11.136 18.671 1.00 91.81 182 LEU A O 1
ATOM 1359 N N . GLY A 1 183 ? -11.810 11.246 20.516 1.00 91.25 183 GLY A N 1
ATOM 1360 C CA . GLY A 1 183 ? -11.143 10.130 21.188 1.00 91.25 183 GLY A CA 1
ATOM 1361 C C . GLY A 1 183 ? -11.331 8.808 20.444 1.00 91.25 183 GLY A C 1
ATOM 1362 O O . GLY A 1 183 ? -10.358 8.103 20.200 1.00 91.25 183 GLY A O 1
ATOM 1363 N N . LEU A 1 184 ? -12.565 8.498 20.032 1.00 91.25 184 LEU A N 1
ATOM 1364 C CA . LEU A 1 184 ? -12.858 7.269 19.285 1.00 91.25 184 LEU A CA 1
ATOM 1365 C C . LEU A 1 184 ? -12.267 7.301 17.870 1.00 91.25 184 LEU A C 1
ATOM 1367 O O . LEU A 1 184 ? -11.766 6.284 17.394 1.00 91.25 184 LEU A O 1
ATOM 1371 N N . MET A 1 185 ? -12.269 8.473 17.226 1.00 94.75 185 MET A N 1
ATOM 1372 C CA . MET A 1 185 ? -11.606 8.677 15.938 1.00 94.75 185 MET A CA 1
ATOM 1373 C C . MET A 1 185 ? -10.114 8.349 16.037 1.00 94.75 185 MET A C 1
ATOM 1375 O O . MET A 1 185 ? -9.626 7.511 15.286 1.00 94.75 185 MET A O 1
ATOM 1379 N N . LEU A 1 186 ? -9.394 8.945 16.994 1.00 93.94 186 LEU A N 1
ATOM 1380 C CA . LEU A 1 186 ? -7.964 8.681 17.168 1.00 93.94 186 LEU A CA 1
ATOM 1381 C C . LEU A 1 186 ? -7.690 7.208 17.495 1.00 93.94 186 LEU A C 1
ATOM 1383 O O . LEU A 1 186 ? -6.776 6.623 16.924 1.00 93.94 186 LEU A O 1
ATOM 1387 N N . MET A 1 187 ? -8.508 6.578 18.344 1.00 92.81 187 MET A N 1
ATOM 1388 C CA . MET A 1 187 ? -8.377 5.143 18.641 1.00 92.81 187 MET A CA 1
ATOM 1389 C C . MET A 1 187 ? -8.552 4.254 17.408 1.00 92.81 187 MET A C 1
ATOM 1391 O O . MET A 1 187 ? -7.924 3.203 17.335 1.00 92.81 187 MET A O 1
ATOM 1395 N N . THR A 1 188 ? -9.373 4.679 16.447 1.00 94.38 188 THR A N 1
ATOM 1396 C CA . THR A 1 188 ? -9.589 3.960 15.186 1.00 94.38 188 THR A CA 1
ATOM 1397 C C . THR A 1 188 ? -8.441 4.179 14.198 1.00 94.38 188 THR A C 1
ATOM 1399 O O . THR A 1 188 ? -8.031 3.251 13.508 1.00 94.38 188 THR A O 1
ATOM 1402 N N . LEU A 1 189 ? -7.890 5.395 14.142 1.00 95.94 189 LEU A N 1
ATOM 1403 C CA . LEU A 1 189 ? -6.820 5.745 13.202 1.00 95.94 189 LEU A CA 1
ATOM 1404 C C . LEU A 1 189 ? -5.449 5.192 13.608 1.00 95.94 189 LEU A C 1
ATOM 1406 O O . LEU A 1 189 ? -4.641 4.891 12.737 1.00 95.94 189 LEU A O 1
ATOM 1410 N N . VAL A 1 190 ? -5.169 5.026 14.903 1.00 95.94 190 VAL A N 1
ATOM 1411 C CA . VAL A 1 190 ? -3.882 4.479 15.375 1.00 95.94 190 VAL A CA 1
ATOM 1412 C C . VAL A 1 190 ? -3.555 3.093 14.787 1.00 95.94 190 VAL A C 1
ATOM 1414 O O . VAL A 1 190 ? -2.470 2.956 14.221 1.00 95.94 190 VAL A O 1
ATOM 1417 N N . PRO A 1 191 ? -4.428 2.066 14.863 1.00 95.31 191 PRO A N 1
ATOM 1418 C CA . PRO A 1 191 ? -4.139 0.771 14.245 1.00 95.31 191 PRO A CA 1
ATOM 1419 C C . PRO A 1 191 ? -4.029 0.848 12.724 1.00 95.31 191 PRO A C 1
ATOM 1421 O O . PRO A 1 191 ? -3.226 0.121 12.151 1.00 95.31 191 PRO A O 1
ATOM 1424 N N . LEU A 1 192 ? -4.783 1.740 12.073 1.00 96.38 192 LEU A N 1
ATOM 1425 C CA . LEU A 1 192 ? -4.683 1.955 10.630 1.00 96.38 192 LEU A CA 1
ATOM 1426 C C . LEU A 1 192 ? -3.300 2.489 10.234 1.00 96.38 192 LEU A C 1
ATOM 1428 O O . LEU A 1 192 ? -2.664 1.960 9.326 1.00 96.38 192 LEU A O 1
ATOM 1432 N N . LEU A 1 193 ? -2.814 3.510 10.943 1.00 96.31 193 LEU A N 1
ATOM 1433 C CA . LEU A 1 193 ? -1.481 4.070 10.725 1.00 96.31 193 LEU A CA 1
ATOM 1434 C C . LEU A 1 193 ? -0.391 3.035 11.005 1.00 96.31 193 LEU A C 1
ATOM 1436 O O . LEU A 1 193 ? 0.558 2.922 10.235 1.00 96.31 193 LEU A O 1
ATOM 1440 N N . LEU A 1 194 ? -0.543 2.246 12.072 1.00 97.00 194 LEU A N 1
ATOM 1441 C CA . LEU A 1 194 ? 0.398 1.176 12.387 1.00 97.00 194 LEU A CA 1
ATOM 1442 C C . LEU A 1 194 ? 0.422 0.098 11.297 1.00 97.00 194 LEU A C 1
ATOM 1444 O O . LEU A 1 194 ? 1.501 -0.342 10.914 1.00 97.00 194 LEU A O 1
ATOM 1448 N N . ALA A 1 195 ? -0.737 -0.288 10.760 1.00 96.69 195 ALA A N 1
ATOM 1449 C CA . ALA A 1 195 ? -0.814 -1.218 9.638 1.00 96.69 195 ALA A CA 1
ATOM 1450 C C . ALA A 1 195 ? -0.120 -0.673 8.388 1.00 96.69 195 ALA A C 1
ATOM 1452 O O . ALA A 1 195 ? 0.569 -1.423 7.702 1.00 96.69 195 ALA A O 1
ATOM 1453 N N . MET A 1 196 ? -0.256 0.627 8.114 1.00 95.62 196 MET A N 1
ATOM 1454 C CA . MET A 1 196 ? 0.446 1.269 7.006 1.00 95.62 196 MET A CA 1
ATOM 1455 C C . MET A 1 196 ? 1.964 1.245 7.230 1.00 95.62 196 MET A C 1
ATOM 1457 O O . MET A 1 196 ? 2.709 0.862 6.336 1.00 95.62 196 MET A O 1
ATOM 1461 N N . VAL A 1 197 ? 2.435 1.544 8.444 1.00 96.56 197 VAL A N 1
ATOM 1462 C CA . VAL A 1 197 ? 3.861 1.411 8.794 1.00 96.56 197 VAL A CA 1
ATOM 1463 C C . VAL A 1 197 ? 4.343 -0.032 8.639 1.00 96.56 197 VAL A C 1
ATOM 1465 O O . VAL A 1 197 ? 5.424 -0.250 8.101 1.00 96.56 197 VAL A O 1
ATOM 1468 N N . TRP A 1 198 ? 3.556 -1.025 9.058 1.00 97.06 198 TRP A N 1
ATOM 1469 C CA . TRP A 1 198 ? 3.887 -2.436 8.844 1.00 97.06 198 TRP A CA 1
ATOM 1470 C C . TRP A 1 198 ? 3.940 -2.804 7.367 1.00 97.06 198 TRP A C 1
ATOM 1472 O O . TRP A 1 198 ? 4.828 -3.552 6.976 1.00 97.06 198 TRP A O 1
ATOM 1482 N N . LEU A 1 199 ? 3.035 -2.271 6.547 1.00 96.06 199 LEU A N 1
ATOM 1483 C CA . LEU A 1 199 ? 3.025 -2.516 5.110 1.00 96.06 199 LEU A CA 1
ATOM 1484 C C . LEU A 1 199 ? 4.271 -1.929 4.440 1.00 96.06 199 LEU A C 1
ATOM 1486 O O . LEU A 1 199 ? 4.973 -2.653 3.742 1.00 96.06 199 LEU A O 1
ATOM 1490 N N . LEU A 1 200 ? 4.585 -0.653 4.692 1.00 94.06 200 LEU A N 1
ATOM 1491 C CA . LEU A 1 200 ? 5.794 -0.021 4.151 1.00 94.06 200 LEU A CA 1
ATOM 1492 C C . LEU A 1 200 ? 7.069 -0.686 4.689 1.00 94.06 200 LEU A C 1
ATOM 1494 O O . LEU A 1 200 ? 8.024 -0.879 3.942 1.00 94.06 200 LEU A O 1
ATOM 1498 N N . GLY A 1 201 ? 7.085 -1.071 5.967 1.00 95.50 201 GLY A N 1
ATOM 1499 C CA . GLY A 1 201 ? 8.198 -1.802 6.569 1.00 95.50 201 GLY A CA 1
ATOM 1500 C C . GLY A 1 201 ? 8.387 -3.185 5.948 1.00 95.50 201 GLY A C 1
ATOM 1501 O O . GLY A 1 201 ? 9.516 -3.579 5.673 1.00 95.50 201 GLY A O 1
ATOM 1502 N N . LEU A 1 202 ? 7.291 -3.896 5.666 1.00 94.81 202 LEU A N 1
ATOM 1503 C CA . LEU A 1 202 ? 7.325 -5.171 4.957 1.00 94.81 202 LEU A CA 1
ATOM 1504 C C . LEU A 1 202 ? 7.869 -4.985 3.542 1.00 94.81 202 LEU A C 1
ATOM 1506 O O . LEU A 1 202 ? 8.748 -5.744 3.154 1.00 94.81 202 LEU A O 1
ATOM 1510 N N . MET A 1 203 ? 7.401 -3.968 2.810 1.00 92.75 203 MET A N 1
ATOM 1511 C CA . MET A 1 203 ? 7.919 -3.638 1.478 1.00 92.75 203 MET A CA 1
ATOM 1512 C C . MET A 1 203 ? 9.428 -3.391 1.502 1.00 92.75 203 MET A C 1
ATOM 1514 O O . MET A 1 203 ? 10.139 -3.963 0.684 1.00 92.75 203 MET A O 1
ATOM 1518 N N . GLY A 1 204 ? 9.921 -2.610 2.468 1.00 91.31 204 GLY A N 1
ATOM 1519 C CA . GLY A 1 204 ? 11.356 -2.374 2.635 1.00 91.31 204 GLY A CA 1
ATOM 1520 C C . GLY A 1 204 ? 12.143 -3.636 3.004 1.00 91.31 204 GLY A C 1
ATOM 1521 O O . GLY A 1 204 ? 13.270 -3.802 2.557 1.00 91.31 204 GLY A O 1
ATOM 1522 N N . ALA A 1 205 ? 11.555 -4.550 3.781 1.00 92.31 205 ALA A N 1
ATOM 1523 C CA . ALA A 1 205 ? 12.218 -5.784 4.206 1.00 92.31 205 ALA A CA 1
ATOM 1524 C C . ALA A 1 205 ? 12.356 -6.831 3.088 1.00 92.31 205 ALA A C 1
ATOM 1526 O O . ALA A 1 205 ? 13.294 -7.622 3.113 1.00 92.31 205 ALA A O 1
ATOM 1527 N N . ILE A 1 206 ? 11.423 -6.857 2.131 1.00 90.94 206 ILE A N 1
ATOM 1528 C CA . ILE A 1 206 ? 11.437 -7.795 0.994 1.00 90.94 206 ILE A CA 1
ATOM 1529 C C . ILE A 1 206 ? 11.930 -7.143 -0.311 1.00 90.94 206 ILE A C 1
ATOM 1531 O O . ILE A 1 206 ? 11.767 -7.734 -1.375 1.00 90.94 206 ILE A O 1
ATOM 1535 N N . ASP A 1 207 ? 12.479 -5.927 -0.225 1.00 84.81 207 ASP A N 1
ATOM 1536 C CA . ASP A 1 207 ? 12.950 -5.106 -1.352 1.00 84.81 207 ASP A CA 1
ATOM 1537 C C . ASP A 1 207 ? 11.896 -4.919 -2.467 1.00 84.81 207 ASP A C 1
ATOM 1539 O O . ASP A 1 207 ? 12.169 -4.942 -3.670 1.00 84.81 207 ASP A O 1
ATOM 1543 N N . LEU A 1 208 ? 10.629 -4.751 -2.063 1.00 84.50 208 LEU A N 1
ATOM 1544 C CA . LEU A 1 208 ? 9.527 -4.504 -2.991 1.00 84.50 208 LEU A CA 1
ATOM 1545 C C . LEU A 1 208 ? 9.482 -3.021 -3.349 1.00 84.50 208 LEU A C 1
ATOM 1547 O O . LEU A 1 208 ? 9.061 -2.174 -2.558 1.00 84.50 208 LEU A O 1
ATOM 1551 N N . ARG A 1 209 ? 9.884 -2.720 -4.583 1.00 82.69 209 ARG A N 1
ATOM 1552 C CA . ARG A 1 209 ? 9.926 -1.357 -5.116 1.00 82.69 209 ARG A CA 1
ATOM 1553 C C . ARG A 1 209 ? 8.533 -0.819 -5.445 1.00 82.69 209 ARG A C 1
ATOM 1555 O O . ARG A 1 209 ? 7.621 -1.549 -5.853 1.00 82.69 209 ARG A O 1
ATOM 1562 N N . PHE A 1 210 ? 8.374 0.494 -5.306 1.00 85.06 210 PHE A N 1
ATOM 1563 C CA . PHE A 1 210 ? 7.193 1.183 -5.817 1.00 85.06 210 PHE A CA 1
ATOM 1564 C C . PHE A 1 210 ? 7.195 1.192 -7.345 1.00 85.06 210 PHE A C 1
ATOM 1566 O O . PHE A 1 210 ? 8.228 1.379 -7.979 1.00 85.06 210 PHE A O 1
ATOM 1573 N N . THR A 1 211 ? 6.015 1.003 -7.920 1.00 85.88 211 THR A N 1
ATOM 1574 C CA . THR A 1 211 ? 5.760 0.992 -9.361 1.00 85.88 211 THR A CA 1
ATOM 1575 C C . THR A 1 211 ? 4.544 1.862 -9.662 1.00 85.88 211 THR A C 1
ATOM 1577 O O . THR A 1 211 ? 3.740 2.151 -8.770 1.00 85.88 211 THR A O 1
ATOM 1580 N N . LEU A 1 212 ? 4.355 2.222 -10.935 1.00 86.75 212 LEU A N 1
ATOM 1581 C CA . LEU A 1 212 ? 3.164 2.953 -11.393 1.00 86.75 212 LEU A CA 1
ATOM 1582 C C . LEU A 1 212 ? 1.846 2.254 -11.038 1.00 86.75 212 LEU A C 1
ATOM 1584 O O . LEU A 1 212 ? 0.821 2.905 -10.859 1.00 86.75 212 LEU A O 1
ATOM 1588 N N . PHE A 1 213 ? 1.879 0.927 -10.928 1.00 87.56 213 PHE A N 1
ATOM 1589 C CA . PHE A 1 213 ? 0.700 0.110 -10.679 1.00 87.56 213 PHE A CA 1
ATOM 1590 C C . PHE A 1 213 ? 0.410 -0.051 -9.189 1.00 87.56 213 PHE A C 1
ATOM 1592 O O . PHE A 1 213 ? -0.747 0.026 -8.783 1.00 87.56 213 PHE A O 1
ATOM 1599 N N . ASN A 1 214 ? 1.439 -0.268 -8.365 1.00 89.94 214 ASN A N 1
ATOM 1600 C CA . ASN A 1 214 ? 1.236 -0.566 -6.949 1.00 89.94 214 ASN A CA 1
ATOM 1601 C C . ASN A 1 214 ? 1.073 0.692 -6.081 1.00 89.94 214 ASN A C 1
ATOM 1603 O O . ASN A 1 214 ? 0.371 0.627 -5.082 1.00 89.94 214 ASN A O 1
ATOM 1607 N N . LEU A 1 215 ? 1.633 1.848 -6.443 1.00 90.12 215 LEU A N 1
ATOM 1608 C CA . LEU A 1 215 ? 1.540 3.041 -5.595 1.00 90.12 215 LEU A CA 1
ATOM 1609 C C . LEU A 1 215 ? 0.088 3.538 -5.400 1.00 90.12 215 LEU A C 1
ATOM 1611 O O . LEU A 1 215 ? -0.288 3.832 -4.260 1.00 90.12 215 LEU A O 1
ATOM 1615 N N . PRO A 1 216 ? -0.779 3.549 -6.437 1.00 91.25 216 PRO A N 1
ATOM 1616 C CA . PRO A 1 216 ? -2.179 3.955 -6.297 1.00 91.25 216 PRO A CA 1
ATOM 1617 C C . PRO A 1 216 ? -3.035 3.045 -5.404 1.00 91.25 216 PRO A C 1
ATOM 1619 O O . PRO A 1 216 ? -4.151 3.426 -5.052 1.00 91.25 216 PRO A O 1
ATOM 1622 N N . ILE A 1 217 ? -2.554 1.856 -5.016 1.00 93.56 217 ILE A N 1
ATOM 1623 C CA . ILE A 1 217 ? -3.312 0.959 -4.132 1.00 93.56 217 ILE A CA 1
ATOM 1624 C C . ILE A 1 217 ? -3.232 1.378 -2.659 1.00 93.56 217 ILE A C 1
ATOM 1626 O O . ILE A 1 217 ? -4.115 1.025 -1.880 1.00 93.56 217 ILE A O 1
ATOM 1630 N N . LEU A 1 218 ? -2.223 2.164 -2.256 1.00 93.81 218 LEU A N 1
ATOM 1631 C CA . LEU A 1 218 ? -2.034 2.552 -0.852 1.00 93.81 218 LEU A CA 1
ATOM 1632 C C . LEU A 1 218 ? -3.226 3.349 -0.282 1.00 93.81 218 LEU A C 1
ATOM 1634 O O . LEU A 1 218 ? -3.715 2.979 0.789 1.00 93.81 218 LEU A O 1
ATOM 1638 N N . PRO A 1 219 ? -3.768 4.380 -0.968 1.00 93.75 219 PRO A N 1
ATOM 1639 C CA . PRO A 1 219 ? -4.977 5.064 -0.506 1.00 93.75 219 PRO A CA 1
ATOM 1640 C C . PRO A 1 219 ? -6.201 4.142 -0.439 1.00 93.75 219 PRO A C 1
ATOM 1642 O O . PRO A 1 219 ? -7.028 4.282 0.462 1.00 93.75 219 PRO A O 1
ATOM 1645 N N . ALA A 1 220 ? -6.313 3.171 -1.351 1.00 93.94 220 ALA A N 1
ATOM 1646 C CA . ALA A 1 220 ? -7.405 2.200 -1.329 1.00 93.94 220 ALA A CA 1
ATOM 1647 C C . ALA A 1 220 ? -7.313 1.276 -0.102 1.00 93.94 220 ALA A C 1
ATOM 1649 O O . ALA A 1 220 ? -8.320 1.038 0.563 1.00 93.94 220 ALA A O 1
ATOM 1650 N N . ILE A 1 221 ? -6.104 0.820 0.251 1.00 95.56 221 ILE A N 1
ATOM 1651 C CA . ILE A 1 221 ? -5.857 0.031 1.467 1.00 95.56 221 ILE A CA 1
ATOM 1652 C C . ILE A 1 221 ? -6.239 0.826 2.720 1.00 95.56 221 ILE A C 1
ATOM 1654 O O . ILE A 1 221 ? -6.813 0.247 3.638 1.00 95.56 221 ILE A O 1
ATOM 1658 N N . LEU A 1 222 ? -5.984 2.140 2.766 1.00 95.56 222 LEU A N 1
ATOM 1659 C CA . LEU A 1 222 ? -6.428 2.975 3.890 1.00 95.56 222 LEU A CA 1
ATOM 1660 C C . LEU A 1 222 ? -7.951 2.965 4.048 1.00 95.56 222 LEU A C 1
ATOM 1662 O O . LEU A 1 222 ? -8.451 2.801 5.161 1.00 95.56 222 LEU A O 1
ATOM 1666 N N . GLY A 1 223 ? -8.677 3.115 2.938 1.00 93.88 223 GLY A N 1
ATOM 1667 C CA . GLY A 1 223 ? -10.138 3.081 2.930 1.00 93.88 223 GLY A CA 1
ATOM 1668 C C . GLY A 1 223 ? -10.695 1.724 3.360 1.00 93.88 223 GLY A C 1
ATOM 1669 O O . GLY A 1 223 ? -11.564 1.662 4.216 1.00 93.88 223 GLY A O 1
ATOM 1670 N N . ILE A 1 224 ? -10.151 0.624 2.838 1.00 93.50 224 ILE A N 1
ATOM 1671 C CA . ILE A 1 224 ? -10.591 -0.728 3.218 1.00 93.50 224 ILE A CA 1
ATOM 1672 C C . ILE A 1 224 ? -10.214 -1.038 4.677 1.00 93.50 224 ILE A C 1
ATOM 1674 O O . ILE A 1 224 ? -10.977 -1.650 5.422 1.00 93.50 224 ILE A O 1
ATOM 1678 N N . GLY A 1 225 ? -9.022 -0.623 5.104 1.00 92.62 225 GLY A N 1
ATOM 1679 C CA . GLY A 1 225 ? -8.490 -0.912 6.430 1.00 92.62 225 GLY A CA 1
ATOM 1680 C C . GLY A 1 225 ? -9.218 -0.173 7.551 1.00 92.62 225 GLY A C 1
ATOM 1681 O O . GLY A 1 225 ? -9.386 -0.732 8.638 1.00 92.62 225 GLY A O 1
ATOM 1682 N N . VAL A 1 226 ? -9.667 1.066 7.310 1.00 95.25 226 VAL A N 1
ATOM 1683 C CA . VAL A 1 226 ? -10.345 1.857 8.348 1.00 95.25 226 VAL A CA 1
ATOM 1684 C C . VAL A 1 226 ? -11.693 1.257 8.740 1.00 95.25 226 VAL A C 1
ATOM 1686 O O . VAL A 1 226 ? -12.058 1.323 9.915 1.00 95.25 226 VAL A O 1
ATOM 1689 N N . ASP A 1 227 ? -12.391 0.606 7.806 1.00 92.25 227 ASP A N 1
ATOM 1690 C CA . ASP A 1 227 ? -13.704 -0.001 8.046 1.00 92.25 227 ASP A CA 1
ATOM 1691 C C . ASP A 1 227 ? -13.651 -1.048 9.165 1.00 92.25 227 ASP A C 1
ATOM 1693 O O . ASP A 1 227 ? -14.498 -1.047 10.064 1.00 92.25 227 ASP A O 1
ATOM 1697 N N . ASN A 1 228 ? -12.597 -1.873 9.188 1.00 92.06 228 ASN A N 1
ATOM 1698 C CA . ASN A 1 228 ? -12.364 -2.857 10.248 1.00 92.06 228 ASN A CA 1
ATOM 1699 C C . ASN A 1 228 ? -12.243 -2.189 11.627 1.00 92.06 228 ASN A C 1
ATOM 1701 O O . ASN A 1 228 ? -12.825 -2.654 12.611 1.00 92.06 228 ASN A O 1
ATOM 1705 N N . GLY A 1 229 ? -11.512 -1.073 11.700 1.00 92.44 229 GLY A N 1
ATOM 1706 C CA . GLY A 1 229 ? -11.347 -0.311 12.934 1.00 92.44 229 GLY A CA 1
ATOM 1707 C C . GLY A 1 229 ? -12.642 0.370 13.381 1.00 92.44 229 GLY A C 1
ATOM 1708 O O . GLY A 1 229 ? -12.975 0.331 14.568 1.00 92.44 229 GLY A O 1
ATOM 1709 N N . VAL A 1 230 ? -13.395 0.963 12.449 1.00 94.50 230 VAL A N 1
ATOM 1710 C CA . VAL A 1 230 ? -14.675 1.634 12.732 1.00 94.50 230 VAL A CA 1
ATOM 1711 C C . VAL A 1 230 ? -15.701 0.633 13.247 1.00 94.50 230 VAL A C 1
ATOM 1713 O O . VAL A 1 230 ? -16.336 0.887 14.272 1.00 94.50 230 VAL A O 1
ATOM 1716 N N . TYR A 1 231 ? -15.840 -0.513 12.577 1.00 92.06 231 TYR A N 1
ATOM 1717 C CA . TYR A 1 231 ? -16.800 -1.549 12.946 1.00 92.06 231 TYR A CA 1
ATOM 1718 C C . TYR A 1 231 ? -16.529 -2.104 14.350 1.00 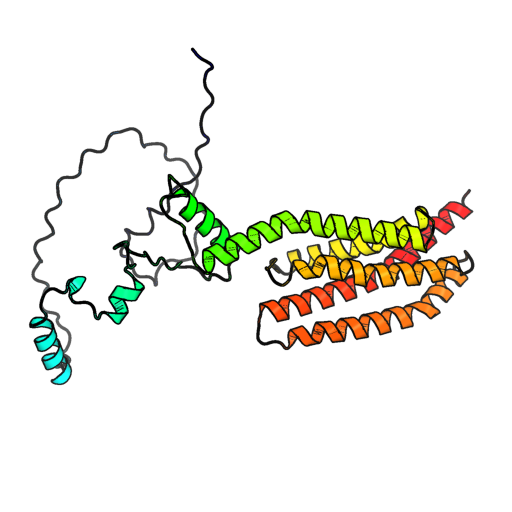92.06 231 TYR A C 1
ATOM 1720 O O . TYR A 1 231 ? -17.435 -2.168 15.187 1.00 92.06 231 TYR A O 1
ATOM 1728 N N . LEU A 1 232 ? -15.264 -2.423 14.647 1.00 93.88 232 LEU A N 1
ATOM 1729 C CA . LEU A 1 232 ? -14.864 -2.903 15.968 1.00 93.88 232 LEU A CA 1
ATOM 1730 C C . LEU A 1 232 ? -15.042 -1.822 17.046 1.00 93.88 232 LEU A C 1
ATOM 1732 O O . LEU A 1 232 ? -15.565 -2.101 18.124 1.00 93.88 232 LEU A O 1
ATOM 1736 N N . THR A 1 233 ? -14.668 -0.573 16.752 1.00 93.88 233 THR A N 1
ATOM 1737 C CA . THR A 1 233 ? -14.828 0.553 17.688 1.00 93.88 233 THR A CA 1
ATOM 1738 C C . THR A 1 233 ? -16.290 0.809 18.020 1.00 93.88 233 THR A C 1
ATOM 1740 O O . THR A 1 233 ? -16.624 1.032 19.186 1.00 93.88 233 THR A O 1
ATOM 1743 N N . ASP A 1 234 ? -17.179 0.758 17.027 1.00 92.44 234 ASP A N 1
ATOM 1744 C CA . ASP A 1 234 ? -18.611 0.941 17.251 1.00 92.44 234 ASP A CA 1
ATOM 1745 C C . ASP A 1 234 ? -19.193 -0.186 18.118 1.00 92.44 234 ASP A C 1
ATOM 1747 O O . ASP A 1 234 ? -19.964 0.088 19.042 1.00 92.44 234 ASP A O 1
ATOM 1751 N N . ARG A 1 235 ? -18.764 -1.443 17.916 1.00 92.38 235 ARG A N 1
ATOM 1752 C CA . ARG A 1 235 ? -19.175 -2.554 18.792 1.00 92.38 235 ARG A CA 1
ATOM 1753 C C . ARG A 1 235 ? -18.679 -2.371 20.219 1.00 92.38 235 ARG A C 1
ATOM 1755 O O . ARG A 1 235 ? -19.462 -2.508 21.159 1.00 92.38 235 ARG A O 1
ATOM 1762 N N . ILE A 1 236 ? -17.403 -2.032 20.390 1.00 91.38 236 ILE A N 1
ATOM 1763 C CA . ILE A 1 236 ? -16.805 -1.810 21.711 1.00 91.38 236 ILE A CA 1
ATOM 1764 C C . ILE A 1 236 ? -17.519 -0.667 22.436 1.00 91.38 236 ILE A C 1
ATOM 1766 O O . ILE A 1 236 ? -17.809 -0.780 23.623 1.00 91.38 236 ILE A O 1
ATOM 1770 N N . ARG A 1 237 ? -17.872 0.409 21.724 1.00 90.25 237 ARG A N 1
ATOM 1771 C CA . ARG A 1 237 ? -18.627 1.541 22.278 1.00 90.25 237 ARG A CA 1
ATOM 1772 C C . ARG A 1 237 ? -19.997 1.131 22.825 1.00 90.25 237 ARG A C 1
ATOM 1774 O O . ARG A 1 237 ? -20.451 1.721 23.803 1.00 90.25 237 ARG A O 1
ATOM 1781 N N . ARG A 1 238 ? -20.672 0.174 22.183 1.00 89.75 238 ARG A N 1
ATOM 1782 C CA . ARG A 1 238 ? -21.991 -0.333 22.607 1.00 89.75 238 ARG A CA 1
ATOM 1783 C C . ARG A 1 238 ? -21.902 -1.390 23.708 1.00 89.75 238 ARG A C 1
ATOM 1785 O O . ARG A 1 238 ? -22.919 -1.704 24.319 1.00 89.75 238 ARG A O 1
ATOM 1792 N N . SER A 1 239 ? -20.713 -1.931 23.945 1.00 89.75 239 SER A N 1
ATOM 1793 C CA . SER A 1 239 ? -20.484 -2.985 24.929 1.00 89.75 239 SER A CA 1
ATOM 1794 C C . SER A 1 239 ? -20.182 -2.389 26.309 1.00 89.75 239 SER A C 1
ATOM 1796 O O . SER A 1 239 ? -19.704 -1.252 26.407 1.00 89.75 239 SER A O 1
ATOM 1798 N N . PRO A 1 240 ? -20.450 -3.120 27.407 1.00 86.94 240 PRO A N 1
ATOM 1799 C CA . PRO A 1 240 ? -20.078 -2.671 28.740 1.00 86.94 240 PRO A CA 1
ATOM 1800 C C . PRO A 1 240 ? -18.586 -2.341 28.809 1.00 86.94 240 PRO A C 1
ATOM 1802 O O . PRO A 1 240 ? -17.750 -3.063 28.270 1.00 86.94 240 PRO A O 1
ATOM 1805 N N . SER A 1 241 ? -18.232 -1.263 29.512 1.00 86.31 241 SER A N 1
ATOM 1806 C CA . SER A 1 241 ? -16.831 -0.879 29.746 1.00 86.31 241 SER A CA 1
ATOM 1807 C C . SER A 1 241 ? -16.171 -1.771 30.805 1.00 86.31 241 SER A C 1
ATOM 1809 O O . SER A 1 241 ? -15.630 -1.278 31.799 1.00 86.31 241 SER A O 1
ATOM 1811 N N . THR A 1 242 ? -16.269 -3.088 30.622 1.00 87.88 242 THR A N 1
ATOM 1812 C CA . THR A 1 242 ? -15.652 -4.140 31.430 1.00 87.88 242 THR A CA 1
ATOM 1813 C C . THR A 1 242 ? -14.765 -5.034 30.563 1.00 87.88 242 THR A C 1
ATOM 1815 O O . THR A 1 242 ? -14.949 -5.091 29.347 1.00 87.88 242 THR A O 1
ATOM 1818 N N . PRO A 1 243 ? -13.786 -5.735 31.167 1.00 86.31 243 PRO A N 1
ATOM 1819 C CA . PRO A 1 243 ? -12.980 -6.716 30.445 1.00 86.31 243 PRO A CA 1
ATOM 1820 C C . PRO A 1 243 ? -13.832 -7.790 29.752 1.00 86.31 243 PRO A C 1
ATOM 1822 O O . PRO A 1 243 ? -13.521 -8.155 28.624 1.00 86.31 243 PRO A O 1
ATOM 1825 N N . GLU A 1 244 ? -14.919 -8.235 30.392 1.00 87.69 244 GLU A N 1
ATOM 1826 C CA . GLU A 1 244 ? -15.884 -9.170 29.796 1.00 87.69 244 GLU A CA 1
ATOM 1827 C C . GLU A 1 244 ? -16.580 -8.555 28.578 1.00 87.69 244 GLU A C 1
ATOM 1829 O O . GLU A 1 244 ? -16.546 -9.143 27.507 1.00 87.69 244 GLU A O 1
ATOM 1834 N N . GLY A 1 245 ? -17.097 -7.324 28.688 1.00 87.69 245 GLY A N 1
ATOM 1835 C CA . GLY A 1 245 ? -17.768 -6.658 27.567 1.00 87.69 245 GLY A CA 1
ATOM 1836 C C . GLY A 1 245 ? -16.852 -6.418 26.361 1.00 87.69 245 GLY A C 1
ATOM 1837 O O . GLY A 1 245 ? -17.301 -6.482 25.220 1.00 87.69 245 GLY A O 1
ATOM 1838 N N . LEU A 1 246 ? -15.556 -6.182 26.591 1.00 89.38 246 LEU A N 1
ATOM 1839 C CA . LEU A 1 246 ? -14.563 -6.096 25.518 1.00 89.38 246 LEU A CA 1
ATOM 1840 C C . LEU A 1 246 ? -14.293 -7.464 24.868 1.00 89.38 246 LEU A C 1
ATOM 1842 O O . LEU A 1 246 ? -14.145 -7.536 23.648 1.00 89.38 246 LEU A O 1
ATOM 1846 N N . ALA A 1 247 ? -14.216 -8.531 25.666 1.00 89.50 247 ALA A N 1
ATOM 1847 C CA . ALA A 1 247 ? -14.032 -9.888 25.159 1.00 89.50 247 ALA A CA 1
ATOM 1848 C C . ALA A 1 247 ? -15.244 -10.346 24.336 1.00 89.50 247 ALA A C 1
ATOM 1850 O O . ALA A 1 247 ? -15.058 -10.875 23.241 1.00 89.50 247 ALA A O 1
ATOM 1851 N N . ASP A 1 248 ? -16.459 -10.065 24.811 1.00 89.06 248 ASP A N 1
ATOM 1852 C CA . ASP A 1 248 ? -17.710 -10.363 24.109 1.00 89.06 248 ASP A CA 1
ATOM 1853 C C . ASP A 1 248 ? -17.769 -9.623 22.768 1.00 89.06 248 ASP A C 1
ATOM 1855 O O . ASP A 1 248 ? -17.984 -10.240 21.723 1.00 89.06 248 ASP A O 1
ATOM 1859 N N . ALA A 1 249 ? -17.457 -8.319 22.766 1.00 90.50 249 ALA A N 1
ATOM 1860 C CA . ALA A 1 249 ? -17.390 -7.522 21.544 1.00 90.50 249 ALA A CA 1
ATOM 1861 C C . ALA A 1 249 ? -16.443 -8.141 20.506 1.00 90.50 249 ALA A C 1
ATOM 1863 O O . ALA A 1 249 ? -16.787 -8.218 19.323 1.00 90.50 249 ALA A O 1
ATOM 1864 N N . LEU A 1 250 ? -15.263 -8.593 20.943 1.00 91.62 250 LEU A N 1
ATOM 1865 C CA . LEU A 1 250 ? -14.260 -9.199 20.072 1.00 91.62 250 LEU A CA 1
ATOM 1866 C C . LEU A 1 250 ? -14.690 -10.584 19.571 1.00 91.62 250 LEU A C 1
ATOM 1868 O O . LEU A 1 250 ? -14.465 -10.890 18.403 1.00 91.62 250 LEU A O 1
ATOM 1872 N N . GLN A 1 251 ? -15.329 -11.406 20.407 1.00 90.12 251 GLN A N 1
ATOM 1873 C CA . GLN A 1 251 ? -15.837 -12.717 19.990 1.00 90.12 251 GLN A CA 1
ATOM 1874 C C . GLN A 1 251 ? -16.943 -12.594 18.939 1.00 90.12 251 GLN A C 1
ATOM 1876 O O . GLN A 1 251 ? -16.952 -13.343 17.964 1.00 90.12 251 GLN A O 1
ATOM 1881 N N . GLU A 1 252 ? -17.844 -11.627 19.098 1.00 87.94 252 GLU A N 1
ATOM 1882 C CA . GLU A 1 252 ? -18.961 -11.437 18.173 1.00 87.94 252 GLU A CA 1
ATOM 1883 C C . GLU A 1 252 ? -18.534 -10.800 16.847 1.00 87.94 252 GLU A C 1
ATOM 1885 O O . GLU A 1 252 ? -19.049 -11.166 15.791 1.00 87.94 252 GLU A O 1
ATOM 1890 N N . THR A 1 253 ? -17.605 -9.837 16.878 1.00 91.81 253 THR A N 1
ATOM 1891 C CA . THR A 1 253 ? -17.211 -9.092 15.666 1.00 91.81 253 THR A CA 1
ATOM 1892 C C . THR A 1 253 ? -15.941 -9.594 15.002 1.00 91.81 253 THR A C 1
ATOM 1894 O O . THR A 1 253 ? -15.801 -9.427 13.793 1.00 91.81 253 THR A O 1
ATOM 1897 N N . GLY A 1 254 ? -15.045 -10.260 15.732 1.00 90.00 254 GLY A N 1
ATOM 1898 C CA . GLY A 1 254 ? -13.783 -10.758 15.190 1.00 90.00 254 GLY A CA 1
ATOM 1899 C C . GLY A 1 254 ? -13.990 -11.733 14.034 1.00 90.00 254 GLY A C 1
ATOM 1900 O O . GLY A 1 254 ? -13.366 -11.583 12.987 1.00 90.00 254 GLY A O 1
ATOM 1901 N N . GLY A 1 255 ? -14.932 -12.673 14.173 1.00 91.94 255 GLY A N 1
ATOM 1902 C CA . GLY A 1 255 ? -15.281 -13.607 13.098 1.00 91.94 255 GLY A CA 1
ATOM 1903 C C . GLY A 1 255 ? -15.824 -12.905 11.848 1.00 91.94 255 GLY A C 1
ATOM 1904 O O . GLY A 1 255 ? -15.425 -13.241 10.736 1.00 91.94 255 GLY A O 1
ATOM 1905 N N . ALA A 1 256 ? -16.676 -11.889 12.024 1.00 93.31 256 ALA A N 1
ATOM 1906 C CA . ALA A 1 256 ? -17.224 -11.106 10.916 1.00 93.31 256 ALA A CA 1
ATOM 1907 C C . ALA A 1 256 ? -16.142 -10.283 10.196 1.00 93.31 256 ALA A C 1
ATOM 1909 O O . ALA A 1 256 ? -16.096 -10.278 8.967 1.00 93.31 256 ALA A O 1
ATOM 1910 N N . ILE A 1 257 ? -15.241 -9.643 10.951 1.00 94.44 257 ILE A N 1
ATOM 1911 C CA . ILE A 1 257 ? -14.105 -8.882 10.409 1.00 94.44 257 ILE A CA 1
ATOM 1912 C C . ILE A 1 257 ? -13.173 -9.804 9.623 1.00 94.44 257 ILE A C 1
ATOM 1914 O O . ILE A 1 257 ? -12.795 -9.475 8.500 1.00 94.44 257 ILE A O 1
ATOM 1918 N N . LEU A 1 258 ? -12.823 -10.967 10.178 1.00 95.44 258 LEU A N 1
ATOM 1919 C CA . LEU A 1 258 ? -11.956 -11.935 9.505 1.00 95.44 258 LEU A CA 1
ATOM 1920 C C . LEU A 1 258 ? -12.605 -12.494 8.237 1.00 95.44 258 LEU A C 1
ATOM 1922 O O . LEU A 1 258 ? -11.930 -12.589 7.217 1.00 95.44 258 LEU A O 1
ATOM 1926 N N . ALA A 1 259 ? -13.902 -12.811 8.269 1.00 95.50 259 ALA A N 1
ATOM 1927 C CA . ALA A 1 259 ? -14.628 -13.284 7.094 1.00 95.50 259 ALA A CA 1
ATOM 1928 C C . ALA A 1 259 ? -14.674 -12.218 5.987 1.00 95.50 259 ALA A C 1
ATOM 1930 O O . ALA A 1 259 ? -14.316 -12.510 4.848 1.00 95.50 259 ALA A O 1
ATOM 1931 N N . ALA A 1 260 ? -15.040 -10.977 6.326 1.00 94.94 260 ALA A N 1
ATOM 1932 C CA . ALA A 1 260 ? -15.065 -9.867 5.375 1.00 94.94 260 ALA A CA 1
ATOM 1933 C C . ALA A 1 260 ? -13.667 -9.599 4.792 1.00 94.94 260 ALA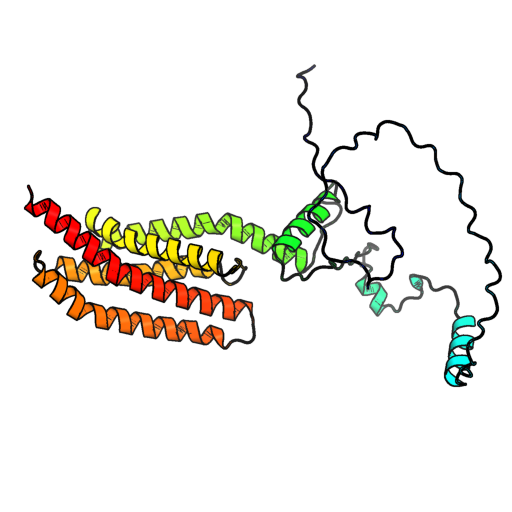 A C 1
ATOM 1935 O O . ALA A 1 260 ? -13.490 -9.570 3.574 1.00 94.94 260 ALA A O 1
ATOM 1936 N N . THR A 1 261 ? -12.651 -9.509 5.654 1.00 95.94 261 THR A N 1
ATOM 1937 C CA . THR A 1 261 ? -11.248 -9.327 5.253 1.00 95.94 261 THR A CA 1
ATOM 1938 C C . THR A 1 261 ? -10.786 -10.454 4.331 1.00 95.94 261 THR A C 1
ATOM 1940 O O . THR A 1 261 ? -10.174 -10.178 3.303 1.00 95.94 261 THR A O 1
ATOM 1943 N N . ALA A 1 262 ? -11.104 -11.712 4.650 1.00 96.75 262 ALA A N 1
ATOM 1944 C CA . ALA A 1 262 ? -10.741 -12.859 3.824 1.00 96.75 262 ALA A CA 1
ATOM 1945 C C . ALA A 1 262 ? -11.401 -12.793 2.442 1.00 96.75 262 ALA A C 1
ATOM 1947 O O . ALA A 1 262 ? -10.726 -13.017 1.442 1.00 96.75 262 ALA A O 1
ATOM 1948 N N . THR A 1 263 ? -12.685 -12.428 2.356 1.00 96.50 263 THR A N 1
ATOM 1949 C CA . THR A 1 263 ? -13.358 -12.277 1.056 1.00 96.50 263 THR A CA 1
ATOM 1950 C C . THR A 1 263 ? -12.736 -11.172 0.204 1.00 96.50 263 THR A C 1
ATOM 1952 O O . THR A 1 263 ? -12.502 -11.382 -0.986 1.00 96.50 263 THR A O 1
ATOM 1955 N N . THR A 1 264 ? -12.380 -10.034 0.806 1.00 95.69 264 THR A N 1
ATOM 1956 C CA . THR A 1 264 ? -11.701 -8.940 0.098 1.00 95.69 264 THR A CA 1
ATOM 1957 C C . THR A 1 264 ? -10.291 -9.346 -0.328 1.00 95.69 264 THR A C 1
ATOM 1959 O O . THR A 1 264 ? -9.898 -9.101 -1.467 1.00 95.69 264 THR A O 1
ATOM 1962 N N . ALA A 1 265 ? -9.545 -10.025 0.547 1.00 96.88 265 ALA A N 1
ATOM 1963 C CA . ALA A 1 265 ? -8.217 -10.540 0.237 1.00 96.88 265 ALA A CA 1
ATOM 1964 C C . ALA A 1 265 ? -8.261 -11.552 -0.916 1.00 96.88 265 ALA A C 1
ATOM 1966 O O . ALA A 1 265 ? -7.444 -11.459 -1.821 1.00 96.88 265 ALA A O 1
ATOM 1967 N N . VAL A 1 266 ? -9.240 -12.462 -0.950 1.00 97.31 266 VAL A N 1
ATOM 1968 C CA . VAL A 1 266 ? -9.435 -13.384 -2.083 1.00 97.31 266 VAL A CA 1
ATOM 1969 C C . VAL A 1 266 ? -9.729 -12.618 -3.378 1.00 97.31 266 VAL A C 1
ATOM 1971 O O . VAL A 1 266 ? -9.181 -12.962 -4.424 1.00 97.31 266 VAL A O 1
ATOM 1974 N N . GLY A 1 267 ? -10.528 -11.548 -3.311 1.00 96.31 267 GLY A N 1
ATOM 1975 C CA . GLY A 1 267 ? -10.790 -10.673 -4.457 1.00 96.31 267 GLY A CA 1
ATOM 1976 C C . GLY A 1 267 ? -9.514 -10.061 -5.045 1.00 96.31 267 GLY A C 1
ATOM 1977 O O . GLY A 1 267 ? -9.302 -10.133 -6.252 1.00 96.31 267 GLY A O 1
ATOM 1978 N N . PHE A 1 268 ? -8.627 -9.527 -4.201 1.00 95.94 268 PHE A N 1
ATOM 1979 C CA . PHE A 1 268 ? -7.336 -8.992 -4.651 1.00 95.94 268 PHE A CA 1
ATOM 1980 C C . PHE A 1 268 ? -6.315 -10.077 -5.012 1.00 95.94 268 PHE A C 1
ATOM 1982 O O . PHE A 1 268 ? -5.506 -9.877 -5.916 1.00 95.94 268 PHE A O 1
ATOM 1989 N N . ALA A 1 269 ? -6.371 -11.246 -4.372 1.00 96.31 269 ALA A N 1
ATOM 1990 C CA . ALA A 1 269 ? -5.515 -12.381 -4.701 1.00 96.31 269 ALA A CA 1
ATOM 1991 C C . ALA A 1 269 ? -5.756 -12.880 -6.133 1.00 96.31 269 ALA A C 1
ATOM 1993 O O . ALA A 1 269 ? -4.829 -13.381 -6.765 1.00 96.31 269 ALA A O 1
ATOM 1994 N N . ALA A 1 270 ? -6.954 -12.677 -6.692 1.00 96.19 270 ALA A N 1
ATOM 1995 C CA . ALA A 1 270 ? -7.227 -12.976 -8.096 1.00 96.19 270 ALA A CA 1
ATOM 1996 C C . ALA A 1 270 ? -6.287 -12.220 -9.059 1.00 96.19 270 ALA A C 1
ATOM 1998 O O . ALA A 1 270 ? -5.935 -12.751 -10.110 1.00 96.19 270 ALA A O 1
ATOM 1999 N N . PHE A 1 271 ? -5.809 -11.022 -8.693 1.00 94.75 271 PHE A N 1
ATOM 2000 C CA . PHE A 1 271 ? -4.855 -10.263 -9.515 1.00 94.75 271 PHE A CA 1
ATOM 2001 C C . PHE A 1 271 ? -3.465 -10.906 -9.550 1.00 94.75 271 PHE A C 1
ATOM 2003 O O . PHE A 1 271 ? -2.707 -10.675 -10.488 1.00 94.75 271 PHE A O 1
ATOM 2010 N N . MET A 1 272 ? -3.129 -11.755 -8.575 1.00 94.00 272 MET A N 1
ATOM 2011 C CA . MET A 1 272 ? -1.846 -12.466 -8.546 1.00 94.00 272 MET A CA 1
ATOM 2012 C C . MET A 1 272 ? -1.737 -13.542 -9.637 1.00 94.00 272 MET A C 1
ATOM 2014 O O . MET A 1 272 ? -0.632 -13.983 -9.938 1.00 94.00 272 MET A O 1
ATOM 2018 N N . VAL A 1 273 ? -2.861 -13.941 -10.241 1.00 94.94 273 VAL A N 1
ATOM 2019 C CA . VAL A 1 273 ? -2.912 -14.900 -11.358 1.00 94.94 273 VAL A CA 1
ATOM 2020 C C . VAL A 1 273 ? -2.702 -14.207 -12.714 1.00 94.94 273 VAL A C 1
ATOM 2022 O O . VAL A 1 273 ? -2.561 -14.875 -13.730 1.00 94.94 273 VAL A O 1
ATOM 2025 N N . ALA A 1 274 ? -2.669 -12.871 -12.758 1.00 93.50 274 ALA A N 1
ATOM 2026 C CA . ALA A 1 274 ? -2.483 -12.136 -14.005 1.00 93.50 274 ALA A CA 1
ATOM 2027 C C . ALA A 1 274 ? -1.073 -12.331 -14.593 1.00 93.50 274 ALA A C 1
ATOM 2029 O O . ALA A 1 274 ? -0.083 -12.340 -13.866 1.00 93.50 274 ALA A O 1
ATOM 2030 N N . ASP A 1 275 ? -0.957 -12.377 -15.921 1.00 90.69 275 ASP A N 1
ATOM 2031 C CA . ASP A 1 275 ? 0.351 -12.491 -16.586 1.00 90.69 275 ASP A CA 1
ATOM 2032 C C . ASP A 1 275 ? 1.202 -11.221 -16.399 1.00 90.69 275 ASP A C 1
ATOM 2034 O O . ASP A 1 275 ? 2.422 -11.275 -16.204 1.00 90.69 275 ASP A O 1
ATOM 2038 N N . SER A 1 276 ? 0.545 -10.058 -16.358 1.00 89.75 276 SER A N 1
ATOM 2039 C CA . SER A 1 276 ? 1.196 -8.763 -16.147 1.00 89.75 276 SER A CA 1
ATOM 2040 C C . SER A 1 276 ? 1.802 -8.656 -14.744 1.00 89.75 276 SER A C 1
ATOM 2042 O O . SER A 1 276 ? 1.093 -8.706 -13.736 1.00 89.75 276 SER A O 1
ATOM 2044 N N . GLY A 1 277 ? 3.124 -8.455 -14.677 1.00 84.50 277 GLY A N 1
ATOM 2045 C CA . GLY A 1 277 ? 3.850 -8.251 -13.418 1.00 84.50 277 GLY A CA 1
ATOM 2046 C C . GLY A 1 277 ? 3.343 -7.042 -12.623 1.00 84.50 277 GLY A C 1
ATOM 2047 O O . GLY A 1 277 ? 3.215 -7.123 -11.403 1.00 84.50 277 GLY A O 1
ATOM 2048 N N . GLY A 1 278 ? 2.952 -5.963 -13.312 1.00 84.94 278 GLY A N 1
ATOM 2049 C CA . GLY A 1 278 ? 2.359 -4.781 -12.681 1.00 84.94 278 GLY A CA 1
ATOM 2050 C C . GLY A 1 278 ? 1.043 -5.100 -11.967 1.00 84.94 278 GLY A C 1
ATOM 2051 O O . GLY A 1 278 ? 0.863 -4.739 -10.807 1.00 84.94 278 GLY A O 1
ATOM 2052 N N . VAL A 1 279 ? 0.154 -5.858 -12.620 1.00 91.25 279 VAL A N 1
ATOM 2053 C CA . VAL A 1 279 ? -1.138 -6.270 -12.040 1.00 91.25 279 VAL A CA 1
ATOM 2054 C C . VAL A 1 279 ? -0.941 -7.238 -10.872 1.00 91.25 279 VAL A C 1
ATOM 2056 O O . VAL A 1 279 ? -1.585 -7.085 -9.832 1.00 91.25 279 VAL A O 1
ATOM 2059 N N . ARG A 1 280 ? 0.006 -8.179 -10.985 1.00 92.19 280 ARG A N 1
ATOM 2060 C CA . ARG A 1 280 ? 0.380 -9.065 -9.870 1.00 92.19 280 ARG A CA 1
ATOM 2061 C C . ARG A 1 280 ? 0.859 -8.282 -8.652 1.00 92.19 280 ARG A C 1
ATOM 2063 O O . ARG A 1 280 ? 0.466 -8.614 -7.534 1.00 92.19 280 ARG A O 1
ATOM 2070 N N . GLY A 1 281 ? 1.649 -7.228 -8.870 1.00 90.31 281 GLY A N 1
ATOM 2071 C CA . GLY A 1 281 ? 2.126 -6.327 -7.820 1.00 90.31 281 GLY A CA 1
ATOM 2072 C C . GLY A 1 281 ? 1.005 -5.578 -7.092 1.00 90.31 281 GLY A C 1
ATOM 2073 O O . GLY A 1 281 ? 1.095 -5.374 -5.883 1.00 90.31 281 GLY A O 1
ATOM 2074 N N . ILE A 1 282 ? -0.079 -5.219 -7.791 1.00 92.94 282 ILE A N 1
ATOM 2075 C CA . ILE A 1 282 ? -1.282 -4.650 -7.157 1.00 92.94 282 ILE A CA 1
ATOM 2076 C C . ILE A 1 282 ? -1.908 -5.675 -6.209 1.00 92.94 282 ILE A C 1
ATOM 2078 O O . ILE A 1 282 ? -2.200 -5.357 -5.057 1.00 92.94 282 ILE A O 1
ATOM 2082 N N . GLY A 1 283 ? -2.105 -6.905 -6.693 1.00 94.50 283 GLY A N 1
ATOM 2083 C CA . GLY A 1 283 ? -2.735 -7.978 -5.925 1.00 94.50 283 GLY A CA 1
ATOM 2084 C C . GLY A 1 283 ? -1.961 -8.333 -4.660 1.00 94.50 283 GLY A C 1
ATOM 2085 O O . GLY A 1 283 ? -2.535 -8.348 -3.572 1.00 94.50 283 GLY A O 1
ATOM 2086 N N . SER A 1 284 ? -0.652 -8.568 -4.782 1.00 93.50 284 SER A N 1
ATOM 2087 C CA . SER A 1 284 ? 0.190 -8.944 -3.642 1.00 93.50 284 SER A CA 1
ATOM 2088 C C . SER A 1 284 ? 0.231 -7.852 -2.571 1.00 93.50 284 SER A C 1
ATOM 2090 O O . SER A 1 284 ? 0.064 -8.150 -1.384 1.00 93.50 284 SER A O 1
ATOM 2092 N N . LEU A 1 285 ? 0.376 -6.585 -2.979 1.00 95.38 285 LEU A N 1
ATOM 2093 C CA . LEU A 1 285 ? 0.429 -5.460 -2.050 1.00 95.38 285 LEU A CA 1
ATOM 2094 C C . LEU A 1 285 ? -0.923 -5.219 -1.364 1.00 95.38 285 LEU A C 1
ATOM 2096 O O . LEU A 1 285 ? -0.966 -4.997 -0.153 1.00 95.38 285 LEU A O 1
ATOM 2100 N N . ALA A 1 286 ? -2.029 -5.320 -2.108 1.00 95.94 286 ALA A N 1
ATOM 2101 C CA . ALA A 1 286 ? -3.374 -5.203 -1.551 1.00 95.94 286 ALA A CA 1
ATOM 2102 C C . ALA A 1 286 ? -3.663 -6.296 -0.517 1.00 95.94 286 ALA A C 1
ATOM 2104 O O . ALA A 1 286 ? -4.112 -5.986 0.585 1.00 95.94 286 ALA A O 1
ATOM 2105 N N . VAL A 1 287 ? -3.368 -7.562 -0.833 1.00 97.00 287 VAL A N 1
ATOM 2106 C CA . VAL A 1 287 ? -3.575 -8.688 0.091 1.00 97.00 287 VAL A CA 1
ATOM 2107 C C . VAL A 1 287 ? -2.775 -8.488 1.376 1.00 97.00 287 VAL A C 1
ATOM 2109 O O . VAL A 1 287 ? -3.343 -8.582 2.465 1.00 97.00 287 VAL A O 1
ATOM 2112 N N . ALA A 1 288 ? -1.485 -8.156 1.266 1.00 96.56 288 ALA A N 1
ATOM 2113 C CA . ALA A 1 288 ? -0.647 -7.887 2.430 1.00 96.56 288 ALA A CA 1
ATOM 2114 C C . ALA A 1 288 ? -1.207 -6.730 3.275 1.00 96.56 288 ALA A C 1
ATOM 2116 O O . ALA A 1 288 ? -1.376 -6.874 4.486 1.00 96.56 288 ALA A O 1
ATOM 2117 N N . GLY A 1 289 ? -1.564 -5.610 2.641 1.00 96.69 289 GLY A N 1
ATOM 2118 C CA . GLY A 1 289 ? -2.106 -4.437 3.326 1.00 96.69 289 GLY A CA 1
ATOM 2119 C C . GLY A 1 289 ? -3.431 -4.703 4.037 1.00 96.69 289 GLY A C 1
ATOM 2120 O O . GLY A 1 289 ? -3.600 -4.311 5.189 1.00 96.69 289 GLY A O 1
ATOM 2121 N N . ILE A 1 290 ? -4.351 -5.420 3.391 1.00 97.06 290 ILE A N 1
ATOM 2122 C CA . ILE A 1 290 ? -5.662 -5.775 3.952 1.00 97.06 290 ILE A CA 1
ATOM 2123 C C . ILE A 1 290 ? -5.505 -6.687 5.176 1.00 97.06 290 ILE A C 1
ATOM 2125 O O . ILE A 1 290 ? -6.124 -6.444 6.216 1.00 97.06 290 ILE A O 1
ATOM 2129 N N . LEU A 1 291 ? -4.647 -7.707 5.086 1.00 97.38 291 LEU A N 1
ATOM 2130 C CA . LEU A 1 291 ? -4.393 -8.627 6.196 1.00 97.38 291 LEU A CA 1
ATOM 2131 C C . LEU A 1 291 ? -3.688 -7.931 7.366 1.00 97.38 291 LEU A C 1
ATOM 2133 O O . LEU A 1 291 ? -4.068 -8.139 8.522 1.00 97.38 291 LEU A O 1
ATOM 2137 N N . LEU A 1 292 ? -2.705 -7.070 7.087 1.00 97.19 292 LEU A N 1
ATOM 2138 C CA . LEU A 1 292 ? -2.025 -6.275 8.111 1.00 97.19 292 LEU A CA 1
ATOM 2139 C C . LEU A 1 292 ? -2.982 -5.286 8.783 1.00 97.19 292 LEU A C 1
ATOM 2141 O O . LEU A 1 292 ? -2.956 -5.166 10.006 1.00 97.19 292 LEU A O 1
ATOM 2145 N N . ALA A 1 293 ? -3.870 -4.637 8.025 1.00 96.50 293 ALA A N 1
ATOM 2146 C CA . ALA A 1 293 ? -4.878 -3.728 8.566 1.00 96.50 293 ALA A CA 1
ATOM 2147 C C . ALA A 1 293 ? -5.864 -4.440 9.497 1.00 96.50 293 ALA A C 1
ATOM 2149 O O . ALA A 1 293 ? -6.112 -3.971 10.609 1.00 96.50 293 ALA A O 1
ATOM 2150 N N . ALA A 1 294 ? -6.382 -5.602 9.091 1.00 96.38 294 ALA A N 1
ATOM 2151 C CA . ALA A 1 294 ? -7.248 -6.413 9.943 1.00 96.38 294 ALA A CA 1
ATOM 2152 C C . ALA A 1 294 ? -6.521 -6.892 11.208 1.00 96.38 294 ALA A C 1
ATOM 2154 O O . ALA A 1 294 ? -7.064 -6.803 12.309 1.00 96.38 294 ALA A O 1
ATOM 2155 N N . THR A 1 295 ? -5.272 -7.341 11.065 1.00 96.56 295 THR A N 1
ATOM 2156 C CA . THR A 1 295 ? -4.443 -7.796 12.190 1.00 96.56 295 THR A CA 1
ATOM 2157 C C . THR A 1 295 ? -4.183 -6.662 13.179 1.00 96.56 295 THR A C 1
ATOM 2159 O O . THR A 1 295 ? -4.384 -6.827 14.382 1.00 96.56 295 THR A O 1
ATOM 2162 N N . ALA A 1 296 ? -3.799 -5.483 12.687 1.00 96.31 296 ALA A N 1
ATOM 2163 C CA . ALA A 1 296 ? -3.591 -4.310 13.523 1.00 96.31 296 ALA A CA 1
ATOM 2164 C C . ALA A 1 296 ? -4.888 -3.904 14.235 1.00 96.31 296 ALA A C 1
ATOM 2166 O O . ALA A 1 296 ? -4.871 -3.689 15.444 1.00 96.31 296 ALA A O 1
ATOM 2167 N N . ALA A 1 297 ? -6.026 -3.867 13.536 1.00 94.88 297 ALA A N 1
ATOM 2168 C CA . ALA A 1 297 ? -7.314 -3.546 14.146 1.00 94.88 297 ALA A CA 1
ATOM 2169 C C . ALA A 1 297 ? -7.687 -4.536 15.265 1.00 94.88 297 ALA A C 1
ATOM 2171 O O . ALA A 1 297 ? -8.018 -4.114 16.371 1.00 94.88 297 ALA A O 1
ATOM 2172 N N . LEU A 1 298 ? -7.578 -5.845 15.020 1.00 94.75 298 LEU A N 1
ATOM 2173 C CA . LEU A 1 298 ? -7.969 -6.877 15.986 1.00 94.75 298 LEU A CA 1
ATOM 2174 C C . LEU A 1 298 ? -7.025 -6.988 17.190 1.00 94.75 298 LEU A C 1
ATOM 2176 O O . LEU A 1 298 ? -7.468 -7.402 18.257 1.00 94.75 298 LEU A O 1
ATOM 2180 N N . LEU A 1 299 ? -5.747 -6.621 17.057 1.00 94.56 299 LEU A N 1
ATOM 2181 C CA . LEU A 1 299 ? -4.780 -6.707 18.159 1.00 94.56 299 LEU A CA 1
ATOM 2182 C C . LEU A 1 299 ? -4.642 -5.393 18.932 1.00 94.56 299 LEU A C 1
ATOM 2184 O O . LEU A 1 299 ? -4.650 -5.379 20.166 1.00 94.56 299 LEU A O 1
ATOM 2188 N N . VAL A 1 300 ? -4.510 -4.278 18.218 1.00 94.38 300 VAL A N 1
ATOM 2189 C CA . VAL A 1 300 ? -4.100 -2.983 18.782 1.00 94.38 300 VAL A CA 1
ATOM 2190 C C . VAL A 1 300 ? -5.302 -2.230 19.345 1.00 94.38 300 VAL A C 1
ATOM 2192 O O . VAL A 1 300 ? -5.216 -1.600 20.395 1.00 94.38 300 VAL A O 1
ATOM 2195 N N . LEU A 1 301 ? -6.458 -2.314 18.691 1.00 92.62 301 LEU A N 1
ATOM 2196 C CA . LEU A 1 301 ? -7.655 -1.597 19.121 1.00 92.62 301 LEU A CA 1
ATOM 2197 C C . LEU A 1 301 ? -8.207 -2.088 20.479 1.00 92.62 301 LEU A C 1
ATOM 2199 O O . LEU A 1 301 ? -8.460 -1.242 21.351 1.00 92.62 301 LEU A O 1
ATOM 2203 N N . PRO A 1 302 ? -8.340 -3.407 20.755 1.00 90.88 302 PRO A N 1
ATOM 2204 C CA . PRO A 1 302 ? -8.755 -3.863 22.081 1.00 90.88 302 PRO A CA 1
ATOM 2205 C C . PRO A 1 302 ? -7.691 -3.599 23.152 1.00 90.88 302 PRO A C 1
ATOM 2207 O O . PRO A 1 302 ? -8.046 -3.229 24.271 1.00 90.88 302 PRO A O 1
ATOM 2210 N N . THR A 1 303 ? -6.396 -3.708 22.834 1.00 92.00 303 THR A N 1
ATOM 2211 C CA . THR A 1 303 ? -5.323 -3.399 23.799 1.00 92.00 303 THR A CA 1
ATOM 2212 C C . THR A 1 303 ? -5.291 -1.917 24.172 1.00 92.00 303 THR A C 1
ATOM 2214 O O . THR A 1 303 ? -5.234 -1.593 25.362 1.00 92.00 303 THR A O 1
ATOM 2217 N N . LEU A 1 304 ? -5.419 -1.009 23.199 1.00 91.62 304 LEU A N 1
ATOM 2218 C CA . LEU A 1 304 ? -5.566 0.428 23.453 1.00 91.62 304 LEU A CA 1
ATOM 2219 C C . LEU A 1 304 ? -6.801 0.722 24.308 1.00 91.62 304 LEU A C 1
ATOM 2221 O O . LEU A 1 304 ? -6.731 1.500 25.264 1.00 91.62 304 LEU A O 1
ATOM 2225 N N . THR A 1 305 ? -7.925 0.071 24.009 1.00 89.94 305 THR A N 1
ATOM 2226 C CA . THR A 1 305 ? -9.162 0.266 24.770 1.00 89.94 305 THR A CA 1
ATOM 2227 C C . THR A 1 305 ? -9.032 -0.220 26.210 1.00 89.94 305 THR A C 1
ATOM 2229 O O . THR A 1 305 ? -9.386 0.510 27.140 1.00 89.94 305 THR A O 1
ATOM 2232 N N . ALA A 1 306 ? -8.459 -1.405 26.421 1.00 89.50 306 ALA A N 1
ATOM 2233 C CA . ALA A 1 306 ? -8.203 -1.946 27.750 1.00 89.50 306 ALA A CA 1
ATOM 2234 C C . ALA A 1 306 ? -7.275 -1.032 28.571 1.00 89.50 306 ALA A C 1
ATOM 2236 O O . ALA A 1 306 ? -7.524 -0.797 29.757 1.00 89.50 306 ALA A O 1
ATOM 2237 N N . LEU A 1 307 ? -6.236 -0.468 27.947 1.00 89.06 307 LEU A N 1
ATOM 2238 C CA . LEU A 1 307 ? -5.307 0.453 28.603 1.00 89.06 307 LEU A CA 1
ATOM 2239 C C . LEU A 1 307 ? -6.003 1.748 29.056 1.00 89.06 307 LEU A C 1
ATOM 2241 O O . LEU A 1 307 ? -5.800 2.202 30.186 1.00 89.06 307 LEU A O 1
ATOM 2245 N N . LEU A 1 308 ? -6.858 2.325 28.208 1.00 87.31 308 LEU A N 1
ATOM 2246 C CA . LEU A 1 308 ? -7.613 3.534 28.544 1.00 87.31 308 LEU A CA 1
ATOM 2247 C C . LEU A 1 308 ? -8.665 3.285 29.632 1.00 87.31 308 LEU A C 1
ATOM 2249 O O . LEU A 1 308 ? -8.813 4.112 30.534 1.00 87.31 308 LEU A O 1
ATOM 2253 N N . GLN A 1 309 ? -9.361 2.145 29.594 1.00 84.94 309 GLN A N 1
ATOM 2254 C CA . GLN A 1 309 ? -10.309 1.764 30.646 1.00 84.94 309 GLN A CA 1
ATOM 2255 C C . GLN A 1 309 ? -9.608 1.576 31.998 1.00 84.94 309 GLN A C 1
ATOM 2257 O O . GLN A 1 309 ? -10.122 2.036 33.017 1.00 84.94 309 GLN A O 1
ATOM 2262 N N . ARG A 1 310 ? -8.413 0.964 32.022 1.00 83.62 310 ARG A N 1
ATOM 2263 C CA . ARG A 1 310 ? -7.602 0.834 33.246 1.00 83.62 310 ARG A CA 1
ATOM 2264 C C . ARG A 1 310 ? -7.207 2.193 33.820 1.00 83.62 310 ARG A C 1
ATOM 2266 O O . ARG A 1 310 ? -7.369 2.398 35.017 1.00 83.62 310 ARG A O 1
ATOM 2273 N N . ARG A 1 311 ? -6.755 3.137 32.983 1.00 82.56 311 ARG A N 1
ATOM 2274 C CA . ARG A 1 311 ? -6.414 4.499 33.439 1.00 82.56 311 ARG A CA 1
ATOM 2275 C C . ARG A 1 311 ? -7.602 5.237 34.054 1.00 82.56 311 ARG A C 1
ATOM 2277 O O . ARG A 1 311 ? -7.417 5.921 35.050 1.00 82.56 311 ARG A O 1
ATOM 2284 N N . ARG A 1 312 ? -8.810 5.076 33.502 1.00 76.50 312 ARG A N 1
ATOM 2285 C CA . ARG A 1 312 ? -10.029 5.713 34.035 1.00 76.50 312 ARG A CA 1
ATOM 2286 C C . ARG A 1 312 ? -10.526 5.117 35.353 1.00 76.50 312 ARG A C 1
ATOM 2288 O O . ARG A 1 312 ? -11.254 5.795 36.056 1.00 76.50 312 ARG A O 1
ATOM 2295 N N . ARG A 1 313 ? -10.173 3.866 35.667 1.00 67.62 313 ARG A N 1
ATOM 2296 C CA . ARG A 1 313 ? -10.525 3.203 36.937 1.00 67.62 313 ARG A CA 1
ATOM 2297 C C . ARG A 1 313 ? -9.508 3.447 38.059 1.00 67.62 313 ARG A C 1
ATOM 2299 O O . ARG A 1 313 ? -9.791 3.107 39.199 1.00 67.62 313 ARG A O 1
ATOM 2306 N N . GLY A 1 314 ? -8.317 3.948 37.721 1.00 59.81 314 GLY A N 1
ATOM 2307 C CA . GLY A 1 314 ? -7.259 4.298 38.676 1.00 59.81 314 GLY A CA 1
ATOM 2308 C C . GLY A 1 314 ? -7.270 5.764 39.127 1.00 59.81 314 GLY A C 1
ATOM 2309 O O . GLY A 1 314 ? -6.360 6.161 39.849 1.00 59.81 314 GLY A O 1
ATOM 2310 N N . GLN A 1 315 ? -8.253 6.551 38.676 1.00 43.31 315 GLN A N 1
ATOM 2311 C CA . GLN A 1 315 ? -8.613 7.879 39.189 1.00 43.31 315 GLN A CA 1
ATOM 2312 C C . GLN A 1 315 ? -9.909 7.754 39.986 1.00 43.31 315 GLN A C 1
ATOM 2314 O O . GLN A 1 315 ? -10.049 8.506 40.971 1.00 43.31 315 GLN A O 1
#

Sequence (315 aa):
TPGGGGAPSEGAAPIKAAAEAGDDPAALGDDWDQWDGSDDDATAPREPAPEAAAPEPTPTEPATGEGEELSKEDAELLLEMFEAQPFTIDDLPPVLLNKVRASDGSYGLFAYPAFDVADMQKGLIFMEETTAYLDDPQDAIFVGEAVVYAAMFHMLREEAPVVLGMAMVLIALLVFWQLRSLGLMLMTLVPLLLAMVWLLGLMGAIDLRFTLFNLPILPAILGIGVDNGVYLTDRIRRSPSTPEGLADALQETGGAILAATATTAVGFAAFMVADSGGVRGIGSLAVAGILLAATAALLVLPTLTALLQRRRRGQ

pLDDT: mean 75.99, std 22.73, range [24.75, 97.38]